Protein AF-A0A317C5D0-F1 (afdb_monomer)

Structure (mmCIF, N/CA/C/O backbone):
data_AF-A0A317C5D0-F1
#
_entry.id   AF-A0A317C5D0-F1
#
loop_
_atom_site.group_PDB
_atom_site.id
_atom_site.type_symbol
_atom_site.label_atom_id
_atom_site.label_alt_id
_atom_site.label_comp_id
_atom_site.label_asym_id
_atom_site.label_entity_id
_atom_site.label_seq_id
_atom_site.pdbx_PDB_ins_code
_atom_site.Cartn_x
_atom_site.Cartn_y
_atom_site.Cartn_z
_atom_site.occupancy
_atom_site.B_iso_or_equiv
_atom_site.auth_seq_id
_atom_site.auth_comp_id
_atom_site.auth_asym_id
_atom_site.auth_atom_id
_atom_site.pdbx_PDB_model_num
ATOM 1 N N . MET A 1 1 ? -15.621 1.203 5.091 1.00 95.88 1 MET A N 1
ATOM 2 C CA . MET A 1 1 ? -14.324 0.951 4.428 1.00 95.88 1 MET A CA 1
ATOM 3 C C . MET A 1 1 ? -13.292 1.905 5.011 1.00 95.88 1 MET A C 1
ATOM 5 O O . MET A 1 1 ? -13.602 3.086 5.133 1.00 95.88 1 MET A O 1
ATOM 9 N N . GLY A 1 2 ? -12.117 1.431 5.425 1.00 98.38 2 GLY A N 1
ATOM 10 C CA . GLY A 1 2 ? -11.012 2.320 5.807 1.00 98.38 2 GLY A CA 1
ATOM 11 C C . GLY A 1 2 ? -10.193 2.719 4.583 1.00 98.38 2 GLY A C 1
ATOM 12 O O . GLY A 1 2 ? -9.833 1.842 3.815 1.00 98.38 2 GLY A O 1
ATOM 13 N N . TYR A 1 3 ? -9.893 3.998 4.389 1.00 98.69 3 TYR A N 1
ATOM 14 C CA . TYR A 1 3 ? -9.038 4.478 3.302 1.00 98.69 3 TYR A CA 1
ATOM 15 C C . TYR A 1 3 ? -7.652 4.855 3.835 1.00 98.69 3 TYR A C 1
ATOM 17 O O . TYR A 1 3 ? -7.562 5.668 4.755 1.00 98.69 3 TYR A O 1
ATOM 25 N N . ILE A 1 4 ? -6.592 4.277 3.263 1.00 98.75 4 ILE A N 1
ATOM 26 C CA . ILE A 1 4 ? -5.193 4.462 3.680 1.00 98.75 4 ILE A CA 1
ATOM 27 C C . ILE A 1 4 ? -4.458 5.327 2.639 1.00 98.75 4 ILE A C 1
ATOM 29 O O . ILE A 1 4 ? -4.114 4.812 1.574 1.00 98.75 4 ILE A O 1
ATOM 33 N N . PRO A 1 5 ? -4.182 6.615 2.923 1.00 98.25 5 PRO A N 1
ATOM 34 C CA . PRO A 1 5 ? -3.570 7.537 1.961 1.00 98.25 5 PRO A CA 1
ATOM 35 C C . PRO A 1 5 ? -2.036 7.583 2.023 1.00 98.25 5 PRO A C 1
ATOM 37 O O . PRO A 1 5 ? -1.412 8.288 1.240 1.00 98.25 5 PRO A O 1
ATOM 40 N N . ASN A 1 6 ? -1.406 6.896 2.980 1.00 98.31 6 ASN A N 1
ATOM 41 C CA . ASN A 1 6 ? -0.017 7.164 3.380 1.00 98.31 6 ASN A CA 1
ATOM 42 C C . ASN A 1 6 ? 1.050 6.881 2.306 1.00 98.31 6 ASN A C 1
ATOM 44 O O . ASN A 1 6 ? 2.205 7.245 2.494 1.00 98.31 6 ASN A O 1
ATOM 48 N N . ALA A 1 7 ? 0.691 6.275 1.173 1.00 97.88 7 ALA A N 1
ATOM 49 C CA . ALA A 1 7 ? 1.586 6.153 0.024 1.00 97.88 7 ALA A CA 1
ATOM 50 C C . ALA A 1 7 ? 1.959 7.519 -0.595 1.00 97.88 7 ALA A C 1
ATOM 52 O O . ALA A 1 7 ? 2.964 7.611 -1.296 1.00 97.88 7 ALA A O 1
ATOM 53 N N . THR A 1 8 ? 1.187 8.580 -0.328 1.00 96.88 8 THR A N 1
ATOM 54 C CA . THR A 1 8 ? 1.422 9.933 -0.863 1.00 96.88 8 THR A CA 1
ATOM 55 C C . THR A 1 8 ? 2.126 10.878 0.119 1.00 96.88 8 THR A C 1
ATOM 57 O O . THR A 1 8 ? 2.163 12.084 -0.113 1.00 96.88 8 THR A O 1
ATOM 60 N N . ASP A 1 9 ? 2.653 10.375 1.237 1.00 96.25 9 ASP A N 1
ATOM 61 C CA . ASP A 1 9 ? 3.316 11.178 2.279 1.00 96.25 9 ASP A CA 1
ATOM 62 C C . ASP A 1 9 ? 4.777 11.548 1.908 1.00 96.25 9 ASP A C 1
ATOM 64 O O . ASP A 1 9 ? 5.645 11.576 2.774 1.00 96.25 9 ASP A O 1
ATOM 68 N N . PHE A 1 10 ? 5.068 11.814 0.627 1.00 95.06 10 PHE A N 1
ATOM 69 C CA . PHE A 1 10 ? 6.412 12.139 0.114 1.00 95.06 10 PHE A CA 1
ATOM 70 C C . PHE A 1 10 ? 7.131 13.213 0.947 1.00 95.06 10 PHE A C 1
ATOM 72 O O . PHE A 1 10 ? 6.505 14.191 1.369 1.00 95.06 10 PHE A O 1
ATOM 79 N N . THR A 1 11 ? 8.460 13.100 1.108 1.00 92.06 11 THR A N 1
ATOM 80 C CA . THR A 1 11 ? 9.266 14.125 1.814 1.00 92.06 11 THR A CA 1
ATOM 81 C C . THR A 1 11 ? 9.089 15.511 1.186 1.00 92.06 11 THR A C 1
ATOM 83 O O . THR A 1 11 ? 9.066 16.524 1.887 1.00 92.06 11 THR A O 1
ATOM 86 N N . VAL A 1 12 ? 8.934 15.557 -0.141 1.00 90.06 12 VAL A N 1
ATOM 87 C CA . VAL A 1 12 ? 8.628 16.774 -0.902 1.00 90.06 12 VAL A CA 1
ATOM 88 C C . VAL A 1 12 ? 7.282 16.603 -1.606 1.00 90.06 12 VAL A C 1
ATOM 90 O O . VAL A 1 12 ? 7.214 16.407 -2.816 1.00 90.06 12 VAL A O 1
ATOM 93 N N . ALA A 1 13 ? 6.201 16.645 -0.828 1.00 84.88 13 ALA A N 1
ATOM 94 C CA . ALA A 1 13 ? 4.837 16.590 -1.343 1.00 84.88 13 ALA A CA 1
ATOM 95 C C . ALA A 1 13 ? 4.250 17.992 -1.582 1.00 84.88 13 ALA A C 1
ATOM 97 O O . ALA A 1 13 ? 4.380 18.887 -0.742 1.00 84.88 13 ALA A O 1
ATOM 98 N N . ASP A 1 14 ? 3.508 18.158 -2.679 1.00 90.56 14 ASP A N 1
ATOM 99 C CA . ASP A 1 14 ? 2.542 19.250 -2.799 1.00 90.56 14 ASP A CA 1
ATOM 100 C C . ASP A 1 14 ? 1.312 18.912 -1.943 1.00 90.56 14 ASP A C 1
ATOM 102 O O . ASP A 1 14 ? 0.537 18.002 -2.246 1.00 90.56 14 ASP A O 1
ATOM 106 N N . LEU A 1 15 ? 1.141 19.642 -0.839 1.00 90.75 15 LEU A N 1
ATOM 107 C CA . LEU A 1 15 ? 0.070 19.388 0.123 1.00 90.75 15 LEU A CA 1
ATOM 108 C C . LEU A 1 15 ? -1.328 19.585 -0.470 1.00 90.75 15 LEU A C 1
ATOM 110 O O . LEU A 1 15 ? -2.260 18.912 -0.032 1.00 90.75 15 LEU A O 1
ATOM 114 N N . GLU A 1 16 ? -1.500 20.489 -1.434 1.00 92.12 16 GLU A N 1
ATOM 115 C CA . GL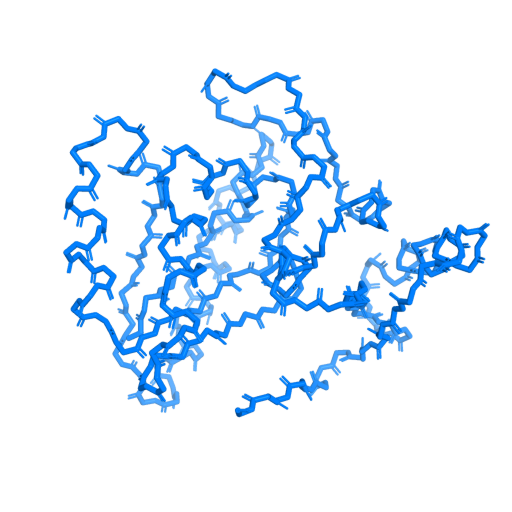U A 1 16 ? -2.798 20.690 -2.080 1.00 92.12 16 GLU A CA 1
ATOM 116 C C . GLU A 1 16 ? -3.092 19.550 -3.052 1.00 92.12 16 GLU A C 1
ATOM 118 O O . GLU A 1 16 ? -4.216 19.046 -3.077 1.00 92.12 16 GLU A O 1
ATOM 123 N N . GLN A 1 17 ? -2.076 19.056 -3.764 1.00 90.25 17 GLN A N 1
ATOM 124 C CA . GLN A 1 17 ? -2.220 17.863 -4.595 1.00 90.25 17 GLN A CA 1
ATOM 125 C C . GLN A 1 17 ? -2.564 16.627 -3.753 1.00 90.25 17 GLN A C 1
ATOM 127 O O . GLN A 1 17 ? -3.504 15.913 -4.090 1.00 90.25 17 GLN A O 1
ATOM 132 N N . VAL A 1 18 ? -1.876 16.403 -2.627 1.00 91.50 18 VAL A N 1
ATOM 133 C CA . VAL A 1 18 ? -2.160 15.277 -1.716 1.00 91.50 18 VAL A CA 1
ATOM 134 C C . VAL A 1 18 ? -3.576 15.356 -1.144 1.00 91.50 18 VAL A C 1
ATOM 136 O O . VAL A 1 18 ? -4.276 14.344 -1.065 1.00 91.50 18 VAL A O 1
ATOM 139 N N . LYS A 1 19 ? -4.030 16.553 -0.751 1.00 92.88 19 LYS A N 1
ATOM 140 C CA . LYS A 1 19 ? -5.412 16.753 -0.291 1.00 92.88 19 LYS A CA 1
ATOM 141 C C . LYS A 1 19 ? -6.415 16.473 -1.403 1.00 92.88 19 LYS A C 1
ATOM 143 O O . LYS A 1 19 ? -7.370 15.746 -1.158 1.00 92.88 19 LYS A O 1
ATOM 148 N N . SER A 1 20 ? -6.196 17.028 -2.594 1.00 93.88 20 SER A N 1
ATOM 149 C CA . SER A 1 20 ? -7.070 16.834 -3.755 1.00 93.88 20 SER A CA 1
ATOM 150 C C . SER A 1 20 ? -7.186 15.354 -4.124 1.00 93.88 20 SER A C 1
ATOM 152 O O . SER A 1 20 ? -8.290 14.835 -4.257 1.00 93.88 20 SER A O 1
ATOM 154 N N . HIS A 1 21 ? -6.051 14.651 -4.173 1.00 93.44 21 HIS A N 1
ATOM 155 C CA . HIS A 1 21 ? -5.969 13.212 -4.422 1.00 93.44 21 HIS A CA 1
ATOM 156 C C . HIS A 1 21 ? -6.790 12.409 -3.409 1.00 93.44 21 HIS A C 1
ATOM 158 O O . HIS A 1 21 ? -7.654 11.619 -3.778 1.00 93.44 21 HIS A O 1
ATOM 164 N N . ARG A 1 22 ? -6.598 12.689 -2.114 1.00 95.19 22 ARG A N 1
ATOM 165 C CA . ARG A 1 22 ? -7.374 12.071 -1.032 1.00 95.19 22 ARG A CA 1
ATOM 166 C C . ARG A 1 22 ? -8.872 12.337 -1.165 1.00 95.19 22 ARG A C 1
ATOM 168 O O . ARG A 1 22 ? -9.658 11.427 -0.924 1.00 95.19 22 ARG A O 1
ATOM 175 N N . VAL A 1 23 ? -9.270 13.574 -1.468 1.00 96.75 23 VAL A N 1
ATOM 176 C CA . VAL A 1 23 ? -10.689 13.916 -1.644 1.00 96.75 23 VAL A CA 1
ATOM 177 C C . VAL A 1 23 ? -11.268 13.132 -2.816 1.00 96.75 23 VAL A C 1
ATOM 179 O O . VAL A 1 23 ? -12.306 12.506 -2.641 1.00 96.75 23 VAL A O 1
ATOM 182 N N . SER A 1 24 ? -10.570 13.087 -3.953 1.00 97.00 24 SER A N 1
ATOM 183 C CA . SER A 1 24 ? -11.010 12.338 -5.134 1.00 97.00 24 SER A CA 1
ATOM 184 C C . SER A 1 24 ? -11.227 10.853 -4.830 1.00 97.00 24 SER A C 1
ATOM 186 O O . SER A 1 24 ? -12.300 10.327 -5.113 1.00 97.00 24 SER A O 1
ATOM 188 N N . ASP A 1 25 ? -10.255 10.191 -4.193 1.00 96.81 25 ASP A N 1
ATOM 189 C CA . ASP A 1 25 ? -10.356 8.769 -3.834 1.00 96.81 25 ASP A CA 1
ATOM 190 C C . ASP A 1 25 ? -11.540 8.491 -2.897 1.00 96.81 25 ASP A C 1
ATOM 192 O O . ASP A 1 25 ? -12.265 7.507 -3.061 1.00 96.81 25 ASP A O 1
ATOM 196 N N . VAL A 1 26 ? -11.747 9.355 -1.898 1.00 97.88 26 VAL A N 1
ATOM 197 C CA . VAL A 1 26 ? -12.871 9.225 -0.962 1.00 97.88 26 VAL A CA 1
ATOM 198 C C . VAL A 1 26 ? -14.198 9.427 -1.688 1.00 97.88 26 VAL A C 1
ATOM 200 O O . VAL A 1 26 ? -15.093 8.599 -1.533 1.00 97.88 26 VAL A O 1
ATOM 203 N N . GLU A 1 27 ? -14.320 10.473 -2.506 1.00 98.06 27 GLU A N 1
ATOM 204 C CA . GLU A 1 27 ? -15.535 10.755 -3.273 1.00 98.06 27 GLU A CA 1
ATOM 205 C C . GLU A 1 27 ? -15.889 9.607 -4.224 1.00 98.06 27 GLU A C 1
ATOM 207 O O . GLU A 1 27 ? -17.063 9.267 -4.367 1.00 98.06 27 GLU A O 1
ATOM 212 N N . ASP A 1 28 ? -14.903 8.983 -4.867 1.00 96.75 28 ASP A N 1
ATOM 213 C CA . ASP A 1 28 ? -15.144 7.863 -5.775 1.00 96.75 28 ASP A CA 1
ATOM 214 C C . ASP A 1 28 ? -15.637 6.615 -5.036 1.00 96.75 28 ASP A C 1
ATOM 216 O O . ASP A 1 28 ? -16.586 5.966 -5.482 1.00 96.75 28 ASP A O 1
ATOM 220 N N . LEU A 1 29 ? -15.087 6.320 -3.857 1.00 96.81 29 LEU A N 1
ATOM 221 C CA . LEU A 1 29 ? -15.592 5.249 -2.995 1.00 96.81 29 LEU A CA 1
ATOM 222 C C . LEU A 1 29 ? -17.006 5.553 -2.463 1.00 96.81 29 LEU A C 1
ATOM 224 O O . LEU A 1 29 ? -17.857 4.662 -2.414 1.00 96.81 29 LEU A O 1
ATOM 228 N N . GLU A 1 30 ? -17.289 6.802 -2.094 1.00 97.62 30 GLU A N 1
ATOM 229 C CA . GLU A 1 30 ? -18.613 7.226 -1.627 1.00 97.62 30 GLU A CA 1
ATOM 230 C C . GLU A 1 30 ? -19.669 7.168 -2.741 1.00 97.62 30 GLU A C 1
ATOM 232 O O . GLU A 1 30 ? -20.800 6.742 -2.489 1.00 97.62 30 GLU A O 1
ATOM 237 N N . LYS A 1 31 ? -19.309 7.491 -3.993 1.00 97.81 31 LYS A N 1
ATOM 238 C CA . LYS A 1 31 ? -20.182 7.313 -5.174 1.00 97.81 31 LYS A CA 1
ATOM 239 C C . LYS A 1 31 ? -20.582 5.851 -5.394 1.00 97.81 31 LYS A C 1
ATOM 241 O O . LYS A 1 31 ? -21.655 5.595 -5.937 1.00 97.81 31 LYS A O 1
ATOM 246 N N . LEU A 1 32 ? -19.763 4.897 -4.945 1.00 96.00 32 LEU A N 1
ATOM 247 C CA . LEU A 1 32 ? -20.082 3.463 -4.949 1.00 96.00 32 LEU A CA 1
ATOM 248 C C . LEU A 1 32 ? -20.980 3.038 -3.770 1.00 96.00 32 LEU A C 1
ATOM 250 O O . LEU A 1 32 ? -21.311 1.860 -3.639 1.00 96.00 32 LEU A O 1
ATOM 254 N N . GLY A 1 33 ? -21.389 3.975 -2.911 1.00 97.19 33 GLY A N 1
ATOM 255 C CA . GLY A 1 33 ? -22.239 3.722 -1.748 1.00 97.19 33 GLY A CA 1
ATOM 256 C C . GLY A 1 33 ? -21.480 3.238 -0.511 1.00 97.19 33 GLY A C 1
ATOM 257 O O . GLY A 1 33 ? -22.101 2.738 0.429 1.00 97.19 33 GLY A O 1
ATOM 258 N N . LEU A 1 34 ? -20.149 3.362 -0.488 1.00 96.44 34 LEU A N 1
ATOM 259 C CA . LEU A 1 34 ? -19.340 2.977 0.665 1.00 96.44 34 LEU A CA 1
ATOM 260 C C . LEU A 1 34 ? -19.278 4.117 1.685 1.00 96.44 34 LEU A C 1
ATOM 262 O O . LEU A 1 34 ? -18.960 5.250 1.349 1.00 96.44 34 LEU A O 1
ATOM 266 N N . ALA A 1 35 ? -19.488 3.799 2.963 1.00 96.81 35 ALA A N 1
ATOM 267 C CA . ALA A 1 35 ? -19.100 4.696 4.047 1.00 96.81 35 ALA A CA 1
ATOM 268 C C . ALA A 1 35 ? -17.576 4.625 4.236 1.00 96.81 35 ALA A C 1
ATOM 270 O O . ALA A 1 35 ? -17.038 3.569 4.610 1.00 96.81 35 ALA A O 1
ATOM 271 N N . VAL A 1 36 ? -16.882 5.732 3.968 1.00 97.94 36 VAL A N 1
ATOM 272 C CA . VAL A 1 36 ? -15.417 5.801 3.988 1.00 97.94 36 VAL A CA 1
ATOM 273 C C . VAL A 1 36 ? -14.929 6.479 5.261 1.00 97.94 36 VAL A C 1
ATOM 275 O O . VAL A 1 36 ? -15.401 7.541 5.656 1.00 97.94 36 VAL A O 1
ATOM 278 N N . LYS A 1 37 ? -13.943 5.863 5.911 1.00 98.19 37 LYS A N 1
ATOM 279 C CA . LYS A 1 37 ? -13.188 6.474 7.003 1.00 98.19 37 LYS A CA 1
ATOM 280 C C . LYS A 1 37 ? -11.741 6.612 6.571 1.00 98.19 37 LYS A C 1
ATOM 282 O O . LYS A 1 37 ? -11.087 5.602 6.340 1.00 98.19 37 LYS A O 1
ATOM 287 N N . VAL A 1 38 ? -11.229 7.837 6.496 1.00 98.25 38 VAL A N 1
ATOM 288 C CA . VAL A 1 38 ? -9.793 8.057 6.286 1.00 98.25 38 VAL A CA 1
ATOM 289 C C . VAL A 1 38 ? -9.043 7.572 7.524 1.00 98.25 38 VAL A C 1
ATOM 291 O O . VAL A 1 38 ? -9.355 7.975 8.645 1.00 98.25 38 VAL A O 1
ATOM 294 N N . VAL A 1 39 ? -8.068 6.698 7.314 1.00 98.44 39 VAL A N 1
ATOM 295 C CA . VAL A 1 39 ? -7.212 6.121 8.346 1.00 98.44 39 VAL A CA 1
ATOM 296 C C . VAL A 1 39 ? -5.787 6.564 8.042 1.00 98.44 39 VAL A C 1
ATOM 298 O O . VAL A 1 39 ? -5.087 5.963 7.235 1.00 98.44 39 VAL A O 1
ATOM 301 N N . ASP A 1 40 ? -5.381 7.676 8.651 1.00 98.06 40 ASP A N 1
ATOM 302 C CA . ASP A 1 40 ? -4.010 8.165 8.543 1.00 98.06 40 ASP A CA 1
ATOM 303 C C . ASP A 1 40 ? -3.117 7.396 9.522 1.00 98.06 40 ASP A C 1
ATOM 305 O O . ASP A 1 40 ? -3.217 7.576 10.738 1.00 98.06 40 ASP A O 1
ATOM 309 N N . LEU A 1 41 ? -2.240 6.541 8.989 1.00 98.62 41 LEU A N 1
ATOM 310 C CA . LEU A 1 41 ? -1.398 5.653 9.791 1.00 98.62 41 LEU A CA 1
ATOM 311 C C . LEU A 1 41 ? -0.431 6.385 10.717 1.00 98.62 41 LEU A C 1
ATOM 313 O O . LEU A 1 41 ? -0.064 5.829 11.750 1.00 98.62 41 LEU A O 1
ATOM 317 N N . LYS A 1 42 ? -0.098 7.646 10.419 1.00 97.81 42 LYS A N 1
ATOM 318 C CA . LYS A 1 42 ? 0.745 8.485 11.283 1.00 97.81 42 LYS A CA 1
ATOM 319 C C . LYS A 1 42 ? 0.165 8.660 12.686 1.00 97.81 42 LYS A C 1
ATOM 321 O O . LYS A 1 42 ? 0.917 8.869 13.629 1.00 97.81 42 LYS A O 1
ATOM 326 N N . GLN A 1 43 ? -1.157 8.552 12.840 1.00 98.06 43 GLN A N 1
ATOM 327 C CA . GLN A 1 43 ? -1.821 8.645 14.146 1.00 98.06 43 GLN A CA 1
ATOM 328 C C . GLN A 1 43 ? -1.524 7.443 15.057 1.00 98.06 43 GLN A C 1
ATOM 330 O O . GLN A 1 43 ? -1.802 7.517 16.249 1.00 98.06 43 GLN A O 1
ATOM 335 N N . TYR A 1 44 ? -0.951 6.367 14.508 1.00 98.19 44 TYR A N 1
ATOM 336 C CA . TYR A 1 44 ? -0.752 5.090 15.193 1.00 98.19 44 TYR A CA 1
ATOM 337 C C . TYR A 1 44 ? 0.719 4.688 15.347 1.00 98.19 44 TYR A C 1
ATOM 339 O O . TYR A 1 44 ? 0.997 3.585 15.800 1.00 98.19 44 TYR A O 1
ATOM 347 N N . PHE A 1 45 ? 1.674 5.544 14.965 1.00 97.50 45 PHE A N 1
ATOM 348 C CA . PHE A 1 45 ? 3.104 5.195 15.022 1.00 97.50 45 PHE A CA 1
ATOM 349 C C . PHE A 1 45 ? 3.622 4.993 16.452 1.00 97.50 45 PHE A C 1
ATOM 351 O O . PHE A 1 45 ? 4.487 4.156 16.676 1.00 97.50 45 PHE A O 1
ATOM 358 N N . ASP A 1 46 ? 3.061 5.728 17.414 1.00 94.81 46 ASP A N 1
ATOM 359 C CA . ASP A 1 46 ? 3.442 5.676 18.832 1.00 94.81 46 ASP A CA 1
ATOM 360 C C . ASP A 1 46 ? 2.222 5.447 19.754 1.00 94.81 46 ASP A C 1
ATOM 362 O O . ASP A 1 46 ? 2.274 5.734 20.953 1.00 94.81 46 ASP A O 1
ATOM 366 N N . SER A 1 47 ? 1.094 4.979 19.202 1.00 95.12 47 SER A N 1
ATOM 367 C CA . SER A 1 47 ? -0.132 4.700 19.966 1.00 95.12 47 SER A CA 1
ATOM 368 C C . SER A 1 47 ? -0.111 3.298 20.587 1.00 95.12 47 SER A C 1
ATOM 370 O O . SER A 1 47 ? 0.732 2.464 20.253 1.00 95.12 47 SER A O 1
ATOM 372 N N . ASP A 1 48 ? -1.086 2.985 21.451 1.00 97.00 48 ASP A N 1
ATOM 373 C CA . ASP A 1 48 ? -1.339 1.584 21.817 1.00 97.00 48 ASP A CA 1
ATOM 374 C C . ASP A 1 48 ? -1.745 0.810 20.540 1.00 97.00 48 ASP A C 1
ATOM 376 O O . ASP A 1 48 ? -2.681 1.237 19.853 1.00 97.00 48 ASP A O 1
ATOM 380 N N . PRO A 1 49 ? -1.084 -0.315 20.190 1.00 95.69 49 PRO A N 1
ATOM 381 C CA . PRO A 1 49 ? -1.439 -1.123 19.019 1.00 95.69 49 PRO A CA 1
ATOM 382 C C . PRO A 1 49 ? -2.916 -1.541 18.969 1.00 95.69 49 PRO A C 1
ATOM 384 O O . PRO A 1 49 ? -3.487 -1.705 17.887 1.00 95.69 49 PRO A O 1
ATOM 387 N N . LYS A 1 50 ? -3.568 -1.654 20.134 1.00 97.38 50 LYS A N 1
ATOM 388 C CA . LYS A 1 50 ? -4.995 -1.984 20.235 1.00 97.38 50 LYS A CA 1
ATOM 389 C C . LYS A 1 50 ? -5.908 -0.925 19.628 1.00 97.38 50 LYS A C 1
ATOM 391 O O . LYS A 1 50 ? -7.046 -1.239 19.281 1.00 97.38 50 LYS A O 1
ATOM 396 N N . GLU A 1 51 ? -5.453 0.320 19.506 1.00 98.31 51 GLU A N 1
ATOM 397 C CA . GLU A 1 51 ? -6.249 1.388 18.901 1.00 98.31 51 GLU A CA 1
ATOM 398 C C . GLU A 1 51 ? -6.455 1.142 17.406 1.00 98.31 51 GLU A C 1
ATOM 400 O O . GLU A 1 51 ? -7.594 1.166 16.925 1.00 98.31 51 GLU A O 1
ATOM 405 N N . LEU A 1 52 ? -5.374 0.843 16.676 1.00 98.50 52 LEU A N 1
ATOM 406 C CA . LEU A 1 52 ? -5.469 0.508 15.258 1.00 98.50 52 LEU A CA 1
ATOM 407 C C . LEU A 1 52 ? -6.174 -0.835 15.058 1.00 98.50 52 LEU A C 1
ATOM 409 O O . LEU A 1 52 ? -7.043 -0.936 14.196 1.00 98.50 52 LEU A O 1
ATOM 413 N N . GLU A 1 53 ? -5.862 -1.843 15.876 1.00 98.19 53 GLU A N 1
ATOM 414 C CA . GLU A 1 53 ? -6.523 -3.154 15.827 1.00 98.19 53 GLU A CA 1
ATOM 415 C C . GLU A 1 53 ? -8.044 -3.033 16.016 1.00 98.19 53 GLU A C 1
ATOM 417 O O . GLU A 1 53 ? -8.825 -3.597 15.241 1.00 98.19 53 GLU A O 1
ATOM 422 N N . GLY A 1 54 ? -8.473 -2.267 17.024 1.00 97.94 54 GLY A N 1
ATOM 423 C CA . GLY A 1 54 ? -9.880 -2.011 17.313 1.00 97.94 54 GLY A CA 1
ATOM 424 C C . GLY A 1 54 ? -10.571 -1.265 16.176 1.00 97.94 54 GLY A C 1
ATOM 425 O O . GLY A 1 54 ? -11.679 -1.633 15.779 1.00 97.94 54 GLY A O 1
ATOM 426 N N . LEU A 1 55 ? -9.898 -0.266 15.592 1.00 98.25 55 LEU A N 1
ATOM 427 C CA . LEU A 1 55 ? -10.405 0.427 14.413 1.00 98.25 55 LEU A CA 1
ATOM 428 C C . LEU A 1 55 ? -10.551 -0.531 13.227 1.00 98.25 55 LEU A C 1
ATOM 430 O O . LEU A 1 55 ? -11.647 -0.637 12.683 1.00 98.25 55 LEU A O 1
ATOM 434 N N . VAL A 1 56 ? -9.489 -1.240 12.841 1.00 98.06 56 VAL A N 1
ATOM 435 C CA . VAL A 1 56 ? -9.490 -2.168 11.699 1.00 98.06 56 VAL A CA 1
ATOM 436 C C . VAL A 1 56 ? -10.551 -3.252 11.879 1.00 98.06 56 VAL A C 1
ATOM 438 O O . VAL A 1 56 ? -11.266 -3.566 10.933 1.00 98.06 56 VAL A O 1
ATOM 441 N N . SER A 1 57 ? -10.734 -3.767 13.095 1.00 96.06 57 SER A N 1
ATOM 442 C CA . SER A 1 57 ? -11.760 -4.772 13.392 1.00 96.06 57 SER A CA 1
ATOM 443 C C . SER A 1 57 ? -13.194 -4.244 13.336 1.00 96.06 57 SER A C 1
ATOM 445 O O . SER A 1 57 ? -14.118 -5.033 13.168 1.00 96.06 57 SER A O 1
ATOM 447 N N . SER A 1 58 ? -13.398 -2.929 13.446 1.00 96.31 58 SER A N 1
ATOM 448 C CA . SER A 1 58 ? -14.713 -2.301 13.249 1.00 96.31 58 SER A CA 1
ATOM 449 C C . SER A 1 58 ? -15.056 -2.040 11.775 1.00 96.31 58 SER A C 1
ATOM 451 O O . SER A 1 58 ? -16.185 -1.662 11.461 1.00 96.31 58 SER A O 1
ATOM 453 N N . LEU A 1 59 ? -14.090 -2.209 10.866 1.00 97.00 59 LEU A N 1
ATOM 454 C CA . LEU A 1 59 ? -14.243 -1.945 9.439 1.00 97.00 59 LEU A CA 1
ATOM 455 C C . LEU A 1 59 ? -14.525 -3.237 8.667 1.00 97.00 59 LEU A C 1
ATOM 457 O O . LEU A 1 59 ? -14.000 -4.298 8.981 1.00 97.00 59 LEU A O 1
ATOM 461 N N . SER A 1 60 ? -15.287 -3.123 7.579 1.00 95.19 60 SER A N 1
ATOM 462 C CA . SER A 1 60 ? -15.512 -4.227 6.629 1.00 95.19 60 SER A CA 1
ATOM 463 C C . SER A 1 60 ? -14.310 -4.513 5.716 1.00 95.19 60 SER A C 1
ATOM 465 O O . SER A 1 60 ? -14.337 -5.455 4.932 1.00 95.19 60 SER A O 1
ATOM 467 N N . GLY A 1 61 ? -13.285 -3.662 5.747 1.00 97.50 61 GLY A N 1
ATOM 468 C CA . GLY A 1 61 ? -12.151 -3.751 4.839 1.00 97.50 61 GLY A CA 1
ATOM 469 C C . GLY A 1 61 ? -11.334 -2.467 4.759 1.00 97.50 61 GLY A C 1
ATOM 470 O O . GLY A 1 61 ? -11.675 -1.452 5.387 1.00 97.50 61 GLY A O 1
ATOM 471 N N . LEU A 1 62 ? -10.285 -2.519 3.940 1.00 98.56 62 LEU A N 1
ATOM 472 C CA . LEU A 1 62 ? -9.382 -1.412 3.632 1.00 98.56 62 LEU A CA 1
ATOM 473 C C . LEU A 1 62 ? -9.325 -1.140 2.126 1.00 98.56 62 LEU A C 1
ATOM 475 O O . LEU A 1 62 ? -9.351 -2.066 1.322 1.00 98.56 62 LEU A O 1
ATOM 479 N N . TRP A 1 63 ? -9.183 0.134 1.771 1.00 98.62 63 TRP A N 1
ATOM 480 C CA . TRP A 1 63 ? -8.804 0.616 0.450 1.00 98.62 63 TRP A CA 1
ATOM 481 C C . TRP A 1 63 ? -7.479 1.368 0.563 1.00 98.62 63 TRP A C 1
ATOM 483 O O . TRP A 1 63 ? -7.397 2.376 1.268 1.00 98.62 63 TRP A O 1
ATOM 493 N N . VAL A 1 64 ? -6.431 0.867 -0.084 1.00 98.75 64 VAL A N 1
ATOM 494 C CA . VAL A 1 64 ? -5.069 1.395 0.050 1.00 98.75 64 VAL A CA 1
ATOM 495 C C . VAL A 1 64 ? -4.659 2.160 -1.203 1.00 98.75 64 VAL A C 1
ATOM 497 O O . VAL A 1 64 ? -4.659 1.611 -2.305 1.00 98.75 64 VAL A O 1
ATOM 500 N N . SER A 1 65 ? -4.317 3.434 -1.010 1.00 98.25 65 SER A N 1
ATOM 501 C CA . SER A 1 65 ? -3.949 4.365 -2.077 1.00 98.25 65 SER A CA 1
ATOM 502 C C . SER A 1 65 ? -2.665 3.962 -2.804 1.00 98.25 65 SER A C 1
ATOM 504 O O . SER A 1 65 ? -1.751 3.373 -2.220 1.00 98.25 65 SER A O 1
ATOM 506 N N . GLY A 1 66 ? -2.577 4.377 -4.066 1.00 97.56 66 GLY A N 1
ATOM 507 C CA . GLY A 1 66 ? -1.338 4.458 -4.832 1.00 97.56 66 GLY A CA 1
ATOM 508 C C . GLY A 1 66 ? -0.438 5.605 -4.362 1.00 97.56 66 GLY A C 1
ATOM 509 O O . GLY A 1 66 ? -0.842 6.433 -3.541 1.00 97.56 66 GLY A O 1
ATOM 510 N N . GLY A 1 67 ? 0.791 5.630 -4.877 1.00 96.94 67 GLY A N 1
ATOM 511 C CA . GLY A 1 67 ? 1.865 6.536 -4.469 1.00 96.94 67 GLY A CA 1
ATOM 512 C C . GLY A 1 67 ? 3.200 5.793 -4.427 1.00 96.94 67 GLY A C 1
ATOM 513 O O . GLY A 1 67 ? 3.434 4.894 -5.228 1.00 96.94 67 GLY A O 1
ATOM 514 N N . ASN A 1 68 ? 4.063 6.112 -3.465 1.00 98.06 68 ASN A N 1
ATOM 515 C CA . ASN A 1 68 ? 5.332 5.410 -3.278 1.00 98.06 68 ASN A CA 1
ATOM 516 C C . ASN A 1 68 ? 5.155 4.173 -2.378 1.00 98.06 68 ASN A C 1
ATOM 518 O O . ASN A 1 68 ? 4.789 4.280 -1.201 1.00 98.06 68 ASN A O 1
ATOM 522 N N . VAL A 1 69 ? 5.465 2.986 -2.912 1.00 98.62 69 VAL A N 1
ATOM 523 C CA . VAL A 1 69 ? 5.322 1.715 -2.177 1.00 98.62 69 VAL A CA 1
ATOM 524 C C . VAL A 1 69 ? 6.258 1.611 -0.969 1.00 98.62 69 VAL A C 1
ATOM 526 O O . VAL A 1 69 ? 5.890 1.003 0.038 1.00 98.62 69 VAL A O 1
ATOM 529 N N . PHE A 1 70 ? 7.441 2.230 -1.015 1.00 98.56 70 PHE A N 1
ATOM 530 C CA . PHE A 1 70 ? 8.379 2.227 0.106 1.00 98.56 70 PHE A CA 1
ATOM 531 C C . PHE A 1 70 ? 7.879 3.110 1.244 1.00 98.56 70 PHE A C 1
ATOM 533 O O . PHE A 1 70 ? 7.955 2.692 2.396 1.00 98.56 70 PHE A O 1
ATOM 540 N N . ILE A 1 71 ? 7.297 4.275 0.949 1.00 98.50 71 ILE A N 1
ATOM 541 C CA . ILE A 1 71 ? 6.664 5.126 1.970 1.00 98.50 71 ILE A CA 1
ATOM 542 C C . ILE A 1 71 ? 5.473 4.400 2.600 1.00 98.50 71 ILE A C 1
ATOM 544 O O . ILE A 1 71 ? 5.356 4.338 3.825 1.00 98.50 71 ILE A O 1
ATOM 548 N N . LEU A 1 72 ? 4.620 3.778 1.781 1.00 98.75 72 LEU A N 1
ATOM 549 C CA . LEU A 1 72 ? 3.503 2.978 2.279 1.00 98.75 72 LEU A CA 1
ATOM 550 C C . LEU A 1 72 ? 3.987 1.861 3.212 1.00 98.75 72 LEU A C 1
ATOM 552 O O . LEU A 1 72 ? 3.453 1.688 4.309 1.00 98.75 72 LEU A O 1
ATOM 556 N N . ARG A 1 73 ? 5.034 1.131 2.807 1.00 98.56 73 ARG A N 1
ATOM 557 C CA . ARG A 1 73 ? 5.616 0.051 3.608 1.00 98.56 73 ARG A CA 1
ATOM 558 C C . ARG A 1 73 ? 6.150 0.554 4.949 1.00 98.56 73 ARG A C 1
ATOM 560 O O . ARG A 1 73 ? 5.964 -0.144 5.949 1.00 98.56 73 ARG A O 1
ATOM 567 N N . GLN A 1 74 ? 6.769 1.737 4.983 1.00 98.50 74 GLN A N 1
ATOM 568 C CA . GLN A 1 74 ? 7.226 2.377 6.221 1.00 98.50 74 GLN A CA 1
ATOM 569 C C . GLN A 1 74 ? 6.050 2.697 7.148 1.00 98.50 74 GLN A C 1
ATOM 571 O O . GLN A 1 74 ? 6.078 2.314 8.314 1.00 98.50 74 GLN A O 1
ATOM 576 N N . ALA A 1 75 ? 4.992 3.324 6.625 1.00 98.44 75 ALA A N 1
ATOM 577 C CA . ALA A 1 75 ? 3.808 3.661 7.413 1.00 98.44 75 ALA A CA 1
ATOM 578 C C . ALA A 1 75 ? 3.122 2.411 7.986 1.00 98.44 75 ALA A C 1
ATOM 580 O O . ALA A 1 75 ? 2.735 2.392 9.155 1.00 98.44 75 ALA A O 1
ATOM 581 N N . MET A 1 76 ? 3.011 1.341 7.192 1.00 98.56 76 MET A N 1
ATOM 582 C CA . MET A 1 76 ? 2.458 0.064 7.653 1.00 98.56 76 MET A CA 1
ATOM 583 C C . MET A 1 76 ? 3.299 -0.575 8.760 1.00 98.56 76 MET A C 1
ATOM 585 O O . MET A 1 76 ? 2.733 -1.138 9.690 1.00 98.56 76 MET A O 1
ATOM 589 N N . MET A 1 77 ? 4.629 -0.476 8.671 1.00 97.69 77 MET A N 1
ATOM 590 C CA . MET A 1 77 ? 5.545 -1.006 9.685 1.00 97.69 77 MET A CA 1
ATOM 591 C C . MET A 1 77 ? 5.444 -0.232 10.999 1.00 97.69 77 MET A C 1
ATOM 593 O O . MET A 1 77 ? 5.332 -0.836 12.058 1.00 97.69 77 MET A O 1
ATOM 597 N N . LEU A 1 78 ? 5.481 1.101 10.924 1.00 97.81 78 LEU A N 1
ATOM 598 C CA . LEU A 1 78 ? 5.446 1.969 12.100 1.00 97.81 78 LEU A CA 1
ATOM 599 C C . LEU A 1 78 ? 4.104 1.886 12.832 1.00 97.81 78 LEU A C 1
ATOM 601 O O . LEU A 1 78 ? 4.074 1.918 14.052 1.00 97.81 78 LEU A O 1
ATOM 605 N N . SER A 1 79 ? 3.000 1.747 12.096 1.00 98.31 79 SER A N 1
ATOM 606 C CA . SER A 1 79 ? 1.655 1.630 12.680 1.00 98.31 79 SER A CA 1
ATOM 607 C C . SER A 1 79 ? 1.267 0.211 13.108 1.00 98.31 79 SER A C 1
ATOM 609 O O . SER A 1 79 ? 0.264 0.036 13.793 1.00 98.31 79 SER A O 1
ATOM 611 N N . GLY A 1 80 ? 1.997 -0.817 12.662 1.00 98.19 80 GLY A N 1
ATOM 612 C CA . GLY A 1 80 ? 1.613 -2.223 12.832 1.00 98.19 80 GLY A CA 1
ATOM 613 C C . GLY A 1 80 ? 0.482 -2.698 11.908 1.00 98.19 80 GLY A C 1
ATOM 614 O O . GLY A 1 80 ? -0.006 -3.820 12.064 1.00 98.19 80 GLY A O 1
ATOM 615 N N . LEU A 1 81 ? 0.058 -1.890 10.923 1.00 98.62 81 LEU A N 1
ATOM 616 C CA . LEU A 1 81 ? -0.957 -2.304 9.945 1.00 98.62 81 LEU A CA 1
ATOM 617 C C . LEU A 1 81 ? -0.506 -3.523 9.123 1.00 98.62 81 LEU A C 1
ATOM 619 O O . LEU A 1 81 ? -1.346 -4.315 8.699 1.00 98.62 81 LEU A O 1
ATOM 623 N N . ASP A 1 82 ? 0.800 -3.686 8.890 1.00 98.31 82 ASP A N 1
ATOM 624 C CA . ASP A 1 82 ? 1.329 -4.815 8.117 1.00 98.31 82 ASP A CA 1
ATOM 625 C C . ASP A 1 82 ? 0.931 -6.177 8.710 1.00 98.31 82 ASP A C 1
ATOM 627 O O . ASP A 1 82 ? 0.432 -7.038 7.981 1.00 98.31 82 ASP A O 1
ATOM 631 N N . GLN A 1 83 ? 1.065 -6.354 10.025 1.00 97.75 83 GLN A N 1
ATOM 632 C CA . GLN A 1 83 ? 0.635 -7.573 10.715 1.00 97.75 83 GLN A CA 1
ATOM 633 C C . GLN A 1 83 ? -0.886 -7.732 10.689 1.00 97.75 83 GLN A C 1
ATOM 635 O O . GLN A 1 83 ? -1.382 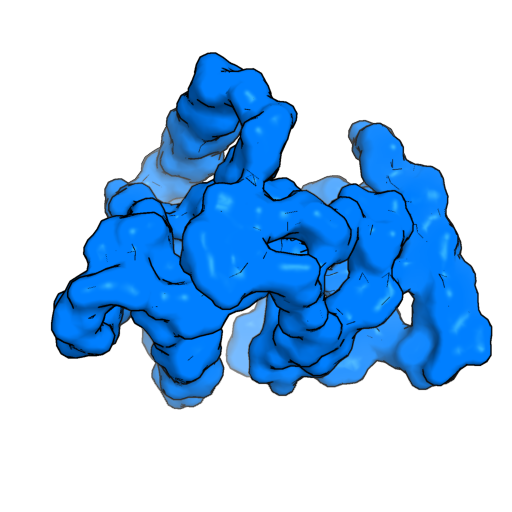-8.816 10.380 1.00 97.75 83 GLN A O 1
ATOM 640 N N . LEU A 1 84 ? -1.633 -6.648 10.923 1.00 98.25 84 LEU A N 1
ATOM 641 C CA . LEU A 1 84 ? -3.098 -6.682 10.915 1.00 98.25 84 LEU A CA 1
ATOM 642 C C . LEU A 1 84 ? -3.657 -7.104 9.552 1.00 98.25 84 LEU A C 1
ATOM 644 O O . LEU A 1 84 ? -4.608 -7.878 9.498 1.00 98.25 84 LEU A O 1
ATOM 648 N N . ILE A 1 85 ? -3.066 -6.648 8.444 1.00 98.06 85 ILE A N 1
ATOM 649 C CA . ILE A 1 85 ? -3.474 -7.072 7.096 1.00 98.06 85 ILE A CA 1
ATOM 650 C C . ILE A 1 85 ? -3.229 -8.575 6.903 1.00 98.06 85 ILE A C 1
ATOM 652 O O . ILE A 1 85 ? -4.099 -9.276 6.387 1.00 98.06 85 ILE A O 1
ATOM 656 N N . ILE A 1 86 ? -2.078 -9.094 7.342 1.00 96.75 86 ILE A N 1
ATOM 657 C CA . ILE A 1 86 ? -1.766 -10.529 7.248 1.00 96.75 86 ILE A CA 1
ATOM 658 C C . ILE A 1 86 ? -2.755 -11.352 8.082 1.00 96.75 86 ILE A C 1
ATOM 660 O O . ILE A 1 86 ? -3.224 -12.400 7.638 1.00 96.75 86 ILE A O 1
ATOM 664 N N . GLU A 1 87 ? -3.111 -10.891 9.276 1.00 96.38 87 GLU A N 1
ATOM 665 C CA . GLU A 1 87 ? -4.106 -11.550 10.119 1.00 96.38 87 GLU A CA 1
ATOM 666 C C . GLU A 1 87 ? -5.501 -11.518 9.489 1.00 96.38 87 GLU A C 1
ATOM 668 O O . GLU A 1 87 ? -6.142 -12.564 9.368 1.00 96.38 87 GLU A O 1
ATOM 673 N N . LYS A 1 88 ? -5.938 -10.344 9.020 1.00 96.12 88 LYS A N 1
ATOM 674 C CA . LYS A 1 88 ? -7.246 -10.142 8.385 1.00 96.12 88 LYS A CA 1
ATOM 675 C C . LYS A 1 88 ? -7.377 -10.824 7.029 1.00 96.12 88 LYS A C 1
ATOM 677 O O . LYS A 1 88 ? -8.491 -11.143 6.646 1.00 96.12 88 LYS A O 1
ATOM 682 N N . SER A 1 89 ? -6.280 -11.151 6.344 1.00 94.31 89 SER A N 1
ATOM 683 C CA . SER A 1 89 ? -6.327 -11.947 5.105 1.00 94.31 89 SER A CA 1
ATOM 684 C C . SER A 1 89 ? -6.935 -13.347 5.290 1.00 94.31 89 SER A C 1
ATOM 686 O O . SER A 1 89 ? -7.310 -13.995 4.320 1.00 94.31 89 SER A O 1
ATOM 688 N N . LYS A 1 90 ? -7.037 -13.823 6.538 1.00 93.69 90 LYS A N 1
ATOM 689 C CA . LYS A 1 90 ? -7.665 -15.103 6.899 1.00 93.69 90 LYS A CA 1
ATOM 690 C C . LYS A 1 90 ? -9.155 -14.959 7.222 1.00 93.69 90 LYS A C 1
ATOM 692 O O . LYS A 1 90 ? -9.814 -15.967 7.473 1.00 93.69 90 LYS A O 1
ATOM 697 N N . ASP A 1 91 ? -9.662 -13.730 7.284 1.00 94.56 91 ASP A N 1
ATOM 698 C CA . ASP A 1 91 ? -11.054 -13.418 7.576 1.00 94.56 91 ASP A CA 1
ATOM 699 C C . ASP A 1 91 ? -11.842 -13.297 6.257 1.00 94.56 91 ASP A C 1
ATOM 701 O O . ASP A 1 91 ? -11.642 -12.331 5.520 1.00 94.56 91 ASP A O 1
ATOM 705 N N . PRO A 1 92 ? -12.753 -14.239 5.943 1.00 91.69 92 PRO A N 1
ATOM 706 C CA . PRO A 1 92 ? -13.454 -14.261 4.659 1.00 91.69 92 PRO A CA 1
ATOM 707 C C . PRO A 1 92 ? -14.440 -13.100 4.474 1.00 91.69 92 PRO A C 1
ATOM 709 O O . PRO A 1 92 ? -14.966 -12.927 3.378 1.00 91.69 92 PRO A O 1
ATOM 712 N N . VAL A 1 93 ? -14.739 -12.326 5.525 1.00 93.50 93 VAL A N 1
ATOM 713 C CA . VAL A 1 93 ? -15.621 -11.152 5.420 1.00 93.50 93 VAL A CA 1
ATOM 714 C C . VAL A 1 93 ? -14.859 -9.829 5.358 1.00 93.50 93 VAL A C 1
ATOM 716 O O . VAL A 1 93 ? -15.488 -8.778 5.225 1.00 93.50 93 VAL A O 1
ATOM 719 N N . PHE A 1 94 ? -13.527 -9.859 5.448 1.00 96.38 94 PHE A N 1
ATOM 720 C CA . PHE A 1 94 ? -12.695 -8.665 5.386 1.00 96.38 94 PHE A CA 1
ATOM 721 C C . PHE A 1 94 ? -12.108 -8.473 3.988 1.00 96.38 94 PHE A C 1
ATOM 723 O O . PHE A 1 94 ? -11.399 -9.330 3.469 1.00 96.38 94 PHE A O 1
ATOM 730 N N . VAL A 1 95 ? -12.351 -7.306 3.392 1.00 96.50 95 VAL A N 1
ATOM 731 C CA . VAL A 1 95 ? -11.862 -6.995 2.043 1.00 96.50 95 VAL A CA 1
ATOM 732 C C . VAL A 1 95 ? -10.601 -6.137 2.106 1.00 96.50 95 VAL A C 1
ATOM 734 O O . VAL A 1 95 ? -10.605 -5.060 2.700 1.00 96.50 95 VAL A O 1
ATOM 737 N N . TYR A 1 96 ? -9.536 -6.574 1.435 1.00 98.12 96 TYR A N 1
ATOM 738 C CA . TYR A 1 96 ? -8.421 -5.704 1.069 1.00 98.12 96 TYR A CA 1
ATOM 739 C C . TYR A 1 96 ? -8.572 -5.279 -0.391 1.00 98.12 96 TYR A C 1
ATOM 741 O O . TYR A 1 96 ? -8.567 -6.116 -1.291 1.00 98.12 96 TYR A O 1
ATOM 749 N N . GLY A 1 97 ? -8.674 -3.978 -0.622 1.00 97.69 97 GLY A N 1
ATOM 750 C CA . GLY A 1 97 ? -8.588 -3.363 -1.937 1.00 97.69 97 GLY A CA 1
ATOM 751 C C . GLY A 1 97 ? -7.482 -2.317 -1.971 1.00 97.69 97 GLY A C 1
ATOM 752 O O . GLY A 1 97 ? -7.063 -1.779 -0.946 1.00 97.69 97 GLY A O 1
ATOM 753 N N . GLY A 1 98 ? -7.006 -2.010 -3.165 1.00 97.81 98 GLY A N 1
ATOM 754 C CA . GLY A 1 98 ? -6.026 -0.961 -3.382 1.00 97.81 98 GLY A CA 1
ATOM 755 C C . GLY A 1 98 ? -5.690 -0.833 -4.854 1.00 97.81 98 GLY A C 1
ATOM 756 O O . GLY A 1 98 ? -6.181 -1.602 -5.680 1.00 97.81 98 GLY A O 1
ATOM 757 N N . TYR A 1 99 ? -4.854 0.144 -5.171 1.00 98.00 99 TYR A N 1
ATOM 758 C CA . TYR A 1 99 ? -4.351 0.366 -6.521 1.00 98.00 99 TYR A CA 1
ATOM 759 C C . TYR A 1 99 ? -2.884 0.791 -6.478 1.00 98.00 99 TYR A C 1
ATOM 761 O O . TYR A 1 99 ? -2.405 1.294 -5.459 1.00 98.00 99 TYR A O 1
ATOM 769 N N . SER A 1 100 ? -2.166 0.572 -7.584 1.00 97.56 100 SER A N 1
ATOM 770 C CA . SER A 1 100 ? -0.734 0.882 -7.719 1.00 97.56 100 SER A CA 1
ATOM 771 C C . SER A 1 100 ? 0.064 0.393 -6.491 1.00 97.56 100 SER A C 1
ATOM 773 O O . SER A 1 100 ? 0.023 -0.803 -6.193 1.00 97.56 100 SER A O 1
ATOM 775 N N . ALA A 1 101 ? 0.718 1.278 -5.729 1.00 98.31 101 ALA A N 1
ATOM 776 C CA . ALA A 1 101 ? 1.458 0.941 -4.507 1.00 98.31 101 ALA A CA 1
ATOM 777 C C . ALA A 1 101 ? 0.683 0.072 -3.498 1.00 98.31 101 ALA A C 1
ATOM 779 O O . ALA A 1 101 ? 1.276 -0.829 -2.897 1.00 98.31 101 ALA A O 1
ATOM 780 N N . GLY A 1 102 ? -0.629 0.289 -3.343 1.00 98.56 102 GLY A N 1
ATOM 781 C CA . GLY A 1 102 ? -1.491 -0.538 -2.496 1.00 98.56 102 GLY A CA 1
ATOM 782 C C . GLY A 1 102 ? -1.550 -2.002 -2.948 1.00 98.56 102 GLY A C 1
ATOM 783 O O . GLY A 1 102 ? -1.617 -2.906 -2.128 1.00 98.56 102 GLY A O 1
ATOM 784 N N . CYS A 1 103 ? -1.430 -2.281 -4.243 1.00 98.38 103 CYS A N 1
ATOM 785 C CA . CYS A 1 103 ? -1.294 -3.651 -4.741 1.00 98.38 103 CYS A CA 1
ATOM 786 C C . CYS A 1 103 ? 0.161 -4.138 -4.691 1.00 98.38 103 CYS A C 1
ATOM 788 O O . CYS A 1 103 ? 0.414 -5.287 -4.323 1.00 98.38 103 CYS A O 1
ATOM 790 N N . CYS A 1 104 ? 1.129 -3.275 -5.019 1.00 98.62 104 CYS A N 1
ATOM 791 C CA . CYS A 1 104 ? 2.552 -3.625 -5.027 1.00 98.62 104 CYS A CA 1
ATOM 792 C C . CYS A 1 104 ? 3.026 -4.128 -3.654 1.00 98.62 104 CYS A C 1
ATOM 794 O O . CYS A 1 104 ? 3.738 -5.135 -3.580 1.00 98.62 104 CYS A O 1
ATOM 796 N N . VAL A 1 105 ? 2.576 -3.493 -2.562 1.00 98.75 105 VAL A N 1
ATOM 797 C CA . VAL A 1 105 ? 2.984 -3.842 -1.189 1.00 98.75 105 VAL A CA 1
ATOM 798 C C . VAL A 1 105 ? 2.604 -5.272 -0.787 1.00 98.75 105 VAL A C 1
ATOM 800 O O . VAL A 1 105 ? 3.268 -5.862 0.063 1.00 98.75 105 VAL A O 1
ATOM 803 N N . LEU A 1 106 ? 1.590 -5.871 -1.425 1.00 98.56 106 LEU A N 1
ATOM 804 C CA . LEU A 1 106 ? 1.162 -7.253 -1.168 1.00 98.56 106 LEU A CA 1
ATOM 805 C C . LEU A 1 106 ? 2.195 -8.296 -1.611 1.00 98.56 106 LEU A C 1
ATOM 807 O O . LEU A 1 106 ? 2.134 -9.451 -1.184 1.00 98.56 106 LEU A O 1
ATOM 811 N N . SER A 1 107 ? 3.129 -7.912 -2.479 1.00 98.25 107 SER A N 1
ATOM 812 C CA . SER A 1 107 ? 4.155 -8.808 -3.014 1.00 98.25 107 SER A CA 1
ATOM 813 C C . SER A 1 107 ? 5.109 -9.287 -1.929 1.00 98.25 107 SER A C 1
ATOM 815 O O . SER A 1 107 ? 5.254 -8.665 -0.883 1.00 98.25 107 SER A O 1
ATOM 817 N N . LYS A 1 108 ? 5.814 -10.393 -2.177 1.00 97.50 108 LYS A N 1
ATOM 818 C CA . LYS A 1 108 ? 6.829 -10.884 -1.232 1.00 97.50 108 LYS A CA 1
ATOM 819 C C . LYS A 1 108 ? 8.026 -9.938 -1.091 1.00 97.50 108 LYS A C 1
ATOM 821 O O . LYS A 1 108 ? 8.549 -9.772 0.003 1.00 97.50 108 LYS A O 1
ATOM 826 N N . SER A 1 109 ? 8.475 -9.335 -2.187 1.00 97.75 109 SER A N 1
ATOM 827 C CA . SER A 1 109 ? 9.603 -8.402 -2.189 1.00 97.75 109 SER A CA 1
ATOM 828 C C . SER A 1 109 ? 9.261 -7.161 -2.998 1.00 97.75 109 SER A C 1
ATOM 830 O O . SER A 1 109 ? 8.593 -7.259 -4.025 1.00 97.75 109 SER A O 1
ATOM 832 N N . LEU A 1 110 ? 9.764 -6.016 -2.541 1.00 98.31 110 LEU A N 1
ATOM 833 C CA . LEU A 1 110 ? 9.599 -4.716 -3.182 1.00 98.31 110 LEU A CA 1
ATOM 834 C C . LEU A 1 110 ? 10.762 -4.347 -4.112 1.00 98.31 110 LEU A C 1
ATOM 836 O O . LEU A 1 110 ? 10.748 -3.284 -4.720 1.00 98.31 110 LEU A O 1
ATOM 840 N N . LYS A 1 111 ? 11.768 -5.220 -4.263 1.00 97.69 111 LYS A N 1
ATOM 841 C CA . LYS A 1 111 ? 12.929 -4.977 -5.144 1.00 97.69 111 LYS A CA 1
ATOM 842 C C . LYS A 1 111 ? 12.537 -4.711 -6.594 1.00 97.69 111 LYS A C 1
ATOM 844 O O . LYS A 1 111 ? 13.234 -3.984 -7.292 1.00 97.69 111 LYS A O 1
ATOM 849 N N . SER A 1 112 ? 11.424 -5.295 -7.027 1.00 97.12 112 SER A N 1
ATOM 850 C CA . SER A 1 112 ? 10.883 -5.092 -8.364 1.00 97.12 112 SER A CA 1
ATOM 851 C C . SER A 1 112 ? 10.419 -3.657 -8.607 1.00 97.12 112 SER A C 1
ATOM 853 O O . SER A 1 112 ? 10.396 -3.266 -9.758 1.00 97.12 112 SER A O 1
ATOM 855 N N . TYR A 1 113 ? 10.116 -2.880 -7.560 1.00 97.81 113 TYR A N 1
ATOM 856 C CA . TYR A 1 113 ? 9.455 -1.567 -7.653 1.00 97.81 113 TYR A CA 1
ATOM 857 C C . TYR A 1 113 ? 10.402 -0.364 -7.541 1.00 97.81 113 TYR A C 1
ATOM 859 O O . TYR A 1 113 ? 9.984 0.772 -7.323 1.00 97.81 1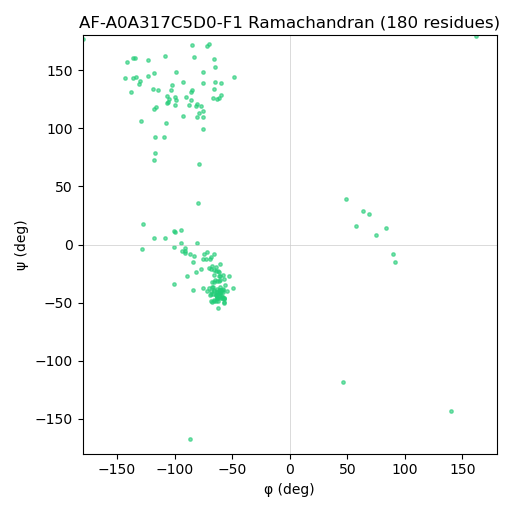13 TYR A O 1
ATOM 867 N N . GLN A 1 114 ? 11.710 -0.613 -7.610 1.00 96.12 114 GLN A N 1
ATOM 868 C CA . GLN A 1 114 ? 12.750 0.391 -7.360 1.00 96.12 114 GLN A CA 1
ATOM 869 C C . GLN A 1 114 ? 12.894 1.448 -8.467 1.00 96.12 114 GLN A C 1
ATOM 871 O O . GLN A 1 114 ? 13.714 2.354 -8.328 1.00 96.12 114 GLN A O 1
ATOM 876 N N . TYR A 1 115 ? 12.189 1.296 -9.594 1.00 96.44 115 TYR A N 1
ATOM 877 C CA . TYR A 1 115 ? 12.295 2.226 -10.719 1.00 96.44 115 TYR A CA 1
ATOM 878 C C . TYR A 1 115 ? 11.133 3.216 -10.759 1.00 96.44 115 TYR A C 1
ATOM 880 O O . TYR A 1 115 ? 11.358 4.357 -11.157 1.00 96.44 115 TYR A O 1
ATOM 888 N N . ALA A 1 116 ? 9.925 2.806 -10.358 1.00 95.00 116 ALA A N 1
ATOM 889 C CA . ALA A 1 116 ? 8.762 3.685 -10.256 1.00 95.00 116 ALA A CA 1
ATOM 890 C C . ALA A 1 116 ? 8.655 4.359 -8.878 1.00 95.00 116 ALA A C 1
ATOM 892 O O . ALA A 1 116 ? 8.122 5.457 -8.770 1.00 95.00 116 ALA A O 1
ATOM 893 N N . SER A 1 117 ? 9.186 3.739 -7.819 1.00 95.69 117 SER A N 1
ATOM 894 C CA . SER A 1 117 ? 9.163 4.288 -6.457 1.00 95.69 117 SER A CA 1
ATOM 895 C C . SER A 1 117 ? 10.572 4.529 -5.911 1.00 95.69 117 SER A C 1
ATOM 897 O O . SER A 1 117 ? 11.435 3.654 -5.978 1.00 95.69 117 SER A O 1
ATOM 899 N N . ASP A 1 118 ? 10.801 5.701 -5.310 1.00 96.44 118 ASP A N 1
ATOM 900 C CA . ASP A 1 118 ? 12.077 6.025 -4.662 1.00 96.44 118 ASP A CA 1
ATOM 901 C C . ASP A 1 118 ? 12.169 5.366 -3.280 1.00 96.44 118 ASP A C 1
ATOM 903 O O . ASP A 1 118 ? 11.447 5.727 -2.349 1.00 96.44 118 ASP A O 1
ATOM 907 N N . ALA A 1 119 ? 13.081 4.406 -3.140 1.00 97.00 119 ALA A N 1
ATOM 908 C CA . ALA A 1 119 ? 13.354 3.715 -1.883 1.00 97.00 119 ALA A CA 1
ATOM 909 C C . ALA A 1 119 ? 14.099 4.580 -0.848 1.00 97.00 119 ALA A C 1
ATOM 911 O O . ALA A 1 119 ? 14.196 4.193 0.315 1.00 97.00 119 ALA A O 1
ATOM 912 N N . ASN A 1 120 ? 14.646 5.729 -1.250 1.00 96.75 120 ASN A N 1
ATOM 913 C CA . ASN A 1 120 ? 15.340 6.646 -0.346 1.00 96.75 120 ASN A CA 1
ATOM 914 C C . ASN A 1 120 ? 14.419 7.736 0.214 1.00 96.75 120 ASN A C 1
ATOM 916 O O . ASN A 1 120 ? 14.851 8.494 1.081 1.00 96.75 120 ASN A O 1
ATOM 920 N N . ASP A 1 121 ? 13.166 7.816 -0.246 1.00 96.94 121 ASP A N 1
ATOM 921 C CA . ASP A 1 121 ? 12.182 8.725 0.334 1.00 96.94 121 ASP A CA 1
ATOM 922 C C . ASP A 1 121 ? 11.691 8.157 1.677 1.00 96.94 121 ASP A C 1
ATOM 924 O O . ASP A 1 121 ? 10.876 7.230 1.751 1.00 96.94 121 ASP A O 1
ATOM 928 N N . THR A 1 122 ? 12.257 8.684 2.762 1.00 96.25 122 THR A N 1
ATOM 929 C CA . THR A 1 122 ? 11.968 8.285 4.144 1.00 96.25 122 THR A CA 1
ATOM 930 C C . THR A 1 122 ? 11.374 9.469 4.915 1.00 96.25 122 THR A C 1
ATOM 932 O O . THR A 1 122 ? 12.091 10.133 5.670 1.00 96.25 122 THR A O 1
ATOM 935 N N . PRO A 1 123 ? 10.073 9.769 4.737 1.00 96.00 123 PRO A N 1
ATOM 936 C CA . PRO A 1 123 ? 9.444 10.957 5.320 1.00 96.00 123 PRO A CA 1
ATOM 937 C C . PRO A 1 123 ? 9.182 10.834 6.829 1.00 96.00 123 PRO A C 1
ATOM 939 O O . PRO A 1 123 ? 8.861 11.825 7.488 1.00 96.00 123 PRO A O 1
ATOM 942 N N . TYR A 1 124 ? 9.295 9.630 7.396 1.00 96.69 124 TYR A N 1
ATOM 943 C CA . TYR A 1 124 ? 8.965 9.361 8.793 1.00 96.69 124 TYR A CA 1
ATOM 944 C C . TYR A 1 124 ? 10.210 9.257 9.671 1.00 96.69 124 TYR A C 1
ATOM 946 O O . TYR A 1 124 ? 11.195 8.598 9.333 1.00 96.69 124 TYR A O 1
ATOM 954 N N . SER A 1 125 ? 10.144 9.868 10.854 1.00 93.31 125 SER A N 1
ATOM 955 C CA . SER A 1 125 ? 11.213 9.794 11.848 1.00 93.31 125 SER A CA 1
ATOM 956 C C . SER A 1 125 ? 11.492 8.352 12.272 1.00 93.31 125 SER A C 1
ATOM 958 O O . SER A 1 125 ? 10.569 7.580 12.508 1.00 93.31 125 SER A O 1
ATOM 960 N N . GLY A 1 126 ? 12.771 8.007 12.429 1.00 88.62 126 GLY A N 1
ATOM 961 C CA . GLY A 1 126 ? 13.196 6.672 12.862 1.00 88.62 126 GLY A CA 1
ATOM 962 C C . GLY A 1 126 ? 13.415 5.678 11.720 1.00 88.62 126 GLY A C 1
ATOM 963 O O . GLY A 1 126 ? 13.987 4.617 11.960 1.00 88.62 126 GLY A O 1
ATOM 964 N N . ILE A 1 127 ? 13.055 6.037 10.484 1.00 92.88 127 ILE A N 1
ATOM 965 C CA . ILE A 1 127 ? 13.390 5.270 9.285 1.00 92.88 127 ILE A CA 1
ATOM 966 C C . ILE A 1 127 ? 14.478 5.998 8.500 1.00 92.88 127 ILE A C 1
ATOM 968 O O . ILE A 1 127 ? 14.351 7.176 8.190 1.00 92.88 127 ILE A O 1
ATOM 972 N N . SER A 1 128 ? 15.550 5.284 8.168 1.00 91.38 128 SER A N 1
ATOM 973 C CA . SER A 1 128 ? 16.645 5.795 7.330 1.00 91.38 128 SER A CA 1
ATOM 974 C C . SER A 1 128 ? 16.996 4.876 6.160 1.00 91.38 128 SER A C 1
ATOM 976 O O . SER A 1 128 ? 17.847 5.215 5.340 1.00 91.38 128 SER A O 1
ATOM 978 N N . THR A 1 129 ? 16.356 3.709 6.074 1.00 93.31 129 THR A N 1
ATOM 979 C CA . THR A 1 129 ? 16.551 2.732 5.004 1.00 93.31 129 THR A CA 1
ATOM 980 C C . THR A 1 129 ? 15.224 2.073 4.644 1.00 93.31 129 THR A C 1
ATOM 982 O O . THR A 1 129 ? 14.394 1.797 5.513 1.00 93.31 129 THR A O 1
ATOM 985 N N . ALA A 1 130 ? 15.020 1.799 3.353 1.00 92.81 130 ALA A N 1
ATOM 986 C CA . ALA A 1 130 ? 13.842 1.073 2.896 1.00 92.81 130 ALA A CA 1
ATOM 987 C C . ALA A 1 130 ? 13.806 -0.364 3.426 1.00 92.81 130 ALA A C 1
ATOM 989 O O . ALA A 1 130 ? 14.802 -1.094 3.394 1.00 92.81 130 ALA A O 1
ATOM 990 N N . ASN A 1 131 ? 12.605 -0.792 3.813 1.00 95.31 131 ASN A N 1
ATOM 991 C CA . ASN A 1 131 ? 12.282 -2.202 3.950 1.00 95.31 131 ASN A CA 1
ATOM 992 C C . ASN A 1 131 ? 11.937 -2.770 2.564 1.00 95.31 131 ASN A C 1
ATOM 994 O O . ASN A 1 131 ? 10.999 -2.311 1.914 1.00 95.31 131 ASN A O 1
ATOM 998 N N . TRP A 1 132 ? 12.708 -3.759 2.115 1.00 97.75 132 TRP A N 1
ATOM 999 C CA . TRP A 1 132 ? 12.550 -4.394 0.803 1.00 97.75 132 TRP A CA 1
ATOM 1000 C C . TRP A 1 132 ? 11.618 -5.609 0.816 1.00 97.75 132 TRP A C 1
ATOM 1002 O O . TRP A 1 132 ? 11.367 -6.197 -0.243 1.00 97.75 132 TRP A O 1
ATOM 1012 N N . ASP A 1 133 ? 11.118 -5.991 1.988 1.00 98.06 133 ASP A N 1
ATOM 1013 C CA . ASP A 1 133 ? 10.121 -7.038 2.149 1.00 98.06 133 ASP A CA 1
ATOM 1014 C C . ASP A 1 133 ? 8.723 -6.420 2.069 1.00 98.06 133 ASP A C 1
ATOM 1016 O O . ASP A 1 133 ? 8.397 -5.458 2.776 1.00 98.06 133 ASP A O 1
ATOM 1020 N N . GLY A 1 134 ? 7.888 -6.978 1.193 1.00 98.12 134 GLY A N 1
ATOM 1021 C CA . GLY A 1 134 ? 6.463 -6.660 1.180 1.00 98.12 134 GLY A CA 1
ATOM 1022 C C . GLY A 1 134 ? 5.695 -7.557 2.154 1.00 98.12 134 GLY A C 1
ATOM 1023 O O . GLY A 1 134 ? 6.287 -8.240 2.991 1.00 98.12 134 GLY A O 1
ATOM 1024 N N . LEU A 1 135 ? 4.367 -7.567 2.056 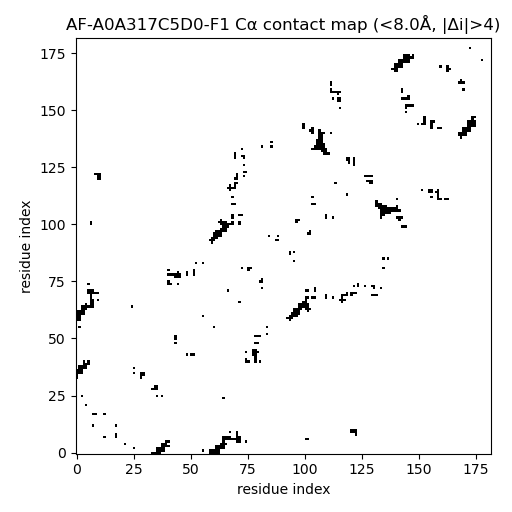1.00 98.31 135 LEU A N 1
ATOM 1025 C CA . LEU A 1 135 ? 3.515 -8.351 2.961 1.00 98.31 135 LEU A CA 1
ATOM 1026 C C . LEU A 1 135 ? 3.504 -9.848 2.625 1.00 98.31 135 LEU A C 1
ATOM 1028 O O . LEU A 1 135 ? 3.171 -10.667 3.477 1.00 98.31 135 LEU A O 1
ATOM 1032 N N 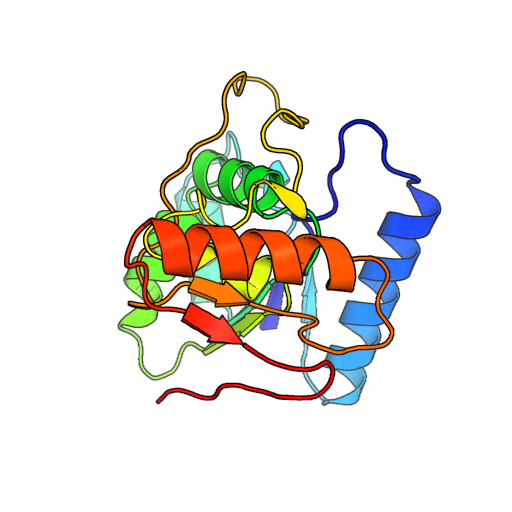. GLY A 1 136 ? 3.864 -10.219 1.392 1.00 97.56 136 GLY A N 1
ATOM 1033 C CA . GLY A 1 136 ? 3.928 -11.619 0.970 1.00 97.56 136 GLY A CA 1
ATOM 1034 C C . GLY A 1 136 ? 2.575 -12.323 0.864 1.00 97.56 136 GLY A C 1
ATOM 1035 O O . GLY A 1 136 ? 2.528 -13.546 0.976 1.00 97.56 136 GLY A O 1
ATOM 1036 N N . LEU A 1 137 ? 1.496 -11.573 0.626 1.00 97.38 137 LEU A N 1
ATOM 1037 C CA . LEU A 1 137 ? 0.152 -12.112 0.398 1.00 97.38 137 LEU A CA 1
ATOM 1038 C C . LEU A 1 137 ? -0.062 -12.592 -1.044 1.00 97.38 137 LEU A C 1
ATOM 1040 O O . LEU A 1 137 ? -0.889 -13.469 -1.279 1.00 97.38 137 LEU A O 1
ATOM 1044 N N . ILE A 1 138 ? 0.713 -12.075 -2.002 1.00 97.25 138 ILE A N 1
ATOM 1045 C CA . ILE A 1 138 ? 0.744 -12.572 -3.384 1.00 97.25 138 ILE A CA 1
ATOM 1046 C C . ILE A 1 138 ? 2.133 -13.112 -3.747 1.00 97.25 138 ILE A C 1
ATOM 1048 O O . ILE A 1 138 ? 3.169 -12.633 -3.275 1.00 97.25 138 ILE A O 1
ATOM 1052 N N . ASN A 1 139 ? 2.160 -14.133 -4.608 1.00 96.44 139 ASN A N 1
ATOM 1053 C CA . ASN A 1 139 ? 3.374 -14.852 -5.016 1.00 96.44 139 ASN A CA 1
ATOM 1054 C C . ASN A 1 139 ? 4.003 -14.330 -6.323 1.00 96.44 139 ASN A C 1
ATOM 1056 O O . ASN A 1 139 ? 4.888 -14.977 -6.882 1.00 96.44 139 ASN A O 1
ATOM 1060 N N . PHE A 1 140 ? 3.563 -13.167 -6.796 1.00 97.62 140 PHE A N 1
ATOM 1061 C CA . PHE A 1 140 ? 4.085 -12.473 -7.968 1.00 97.62 140 PHE A CA 1
ATOM 1062 C C . PHE A 1 140 ? 4.272 -10.987 -7.652 1.00 97.62 140 PHE A C 1
ATOM 1064 O O . PHE A 1 140 ? 3.672 -10.473 -6.711 1.00 97.62 140 PHE A O 1
ATOM 1071 N N . A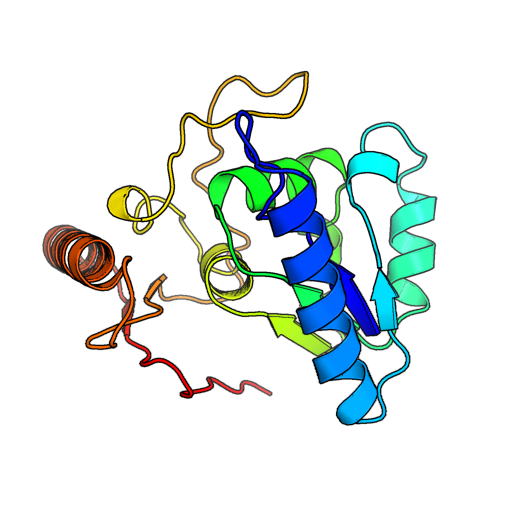LA A 1 141 ? 5.094 -10.298 -8.440 1.00 98.25 141 ALA A N 1
ATOM 1072 C CA . ALA A 1 141 ? 5.166 -8.844 -8.422 1.00 98.25 141 ALA A CA 1
ATOM 1073 C C . ALA A 1 141 ? 4.013 -8.254 -9.254 1.00 98.25 141 ALA A C 1
ATOM 1075 O O . ALA A 1 141 ? 3.863 -8.579 -10.434 1.00 98.25 141 ALA A O 1
ATOM 1076 N N . PHE A 1 142 ? 3.169 -7.435 -8.638 1.00 97.94 142 PHE A N 1
ATOM 1077 C CA . PHE A 1 142 ? 2.096 -6.717 -9.317 1.00 97.94 142 PHE A CA 1
ATOM 1078 C C . PHE A 1 142 ? 2.682 -5.526 -10.079 1.00 97.94 142 PHE A C 1
ATOM 1080 O O . PHE A 1 142 ? 3.282 -4.658 -9.462 1.00 97.94 142 PHE A O 1
ATOM 1087 N N . MET A 1 143 ? 2.522 -5.491 -11.401 1.00 97.44 143 MET A N 1
ATOM 1088 C CA . MET A 1 143 ? 3.100 -4.455 -12.264 1.00 97.44 143 MET A CA 1
ATOM 1089 C C . MET A 1 143 ? 1.972 -3.554 -12.792 1.00 97.44 143 MET A C 1
ATOM 1091 O O . MET A 1 143 ? 1.347 -3.928 -13.793 1.00 97.44 143 MET A O 1
ATOM 1095 N N . PRO A 1 144 ? 1.650 -2.437 -12.105 1.00 96.31 144 PRO A N 1
ATOM 1096 C CA . PRO A 1 144 ? 0.597 -1.512 -12.529 1.00 96.31 144 PRO A CA 1
ATOM 1097 C C . PRO A 1 144 ? 1.002 -0.752 -13.791 1.00 96.31 144 PRO A C 1
ATOM 1099 O O . PRO A 1 144 ? 2.151 -0.829 -14.210 1.00 96.31 144 PRO A O 1
ATOM 1102 N N . HIS A 1 145 ? 0.075 0.010 -14.374 1.00 94.75 145 HIS A N 1
ATOM 1103 C CA . HIS A 1 145 ? 0.349 0.966 -15.454 1.00 94.75 145 HIS A CA 1
ATOM 1104 C C . HIS A 1 145 ? 1.010 0.356 -16.704 1.00 94.75 145 HIS A C 1
ATOM 1106 O O . HIS A 1 145 ? 1.522 1.069 -17.567 1.00 94.75 145 HIS A O 1
ATOM 1112 N N . PHE A 1 146 ? 0.994 -0.972 -16.858 1.00 92.25 146 PHE A N 1
ATOM 1113 C CA . PHE A 1 146 ? 1.666 -1.632 -17.969 1.00 92.25 146 PHE A CA 1
ATOM 1114 C C . PHE A 1 146 ? 1.027 -1.202 -19.289 1.00 92.25 146 PHE A C 1
ATOM 1116 O O . PHE A 1 146 ? -0.183 -1.331 -19.465 1.00 92.25 146 PHE A O 1
ATOM 1123 N N . GLN A 1 147 ? 1.831 -0.691 -20.227 1.00 89.38 147 GLN A N 1
ATOM 1124 C CA . GLN A 1 147 ? 1.351 -0.203 -21.528 1.00 89.38 147 GLN A CA 1
ATOM 1125 C C . GLN A 1 147 ? 0.145 0.749 -21.420 1.00 89.38 147 GLN A C 1
ATOM 1127 O O . GLN A 1 147 ? -0.797 0.655 -22.214 1.00 89.38 147 GLN A O 1
ATOM 1132 N N . SER A 1 148 ? 0.161 1.624 -20.415 1.00 90.88 148 SER A N 1
ATOM 1133 C CA . SER A 1 148 ? -0.891 2.611 -20.157 1.00 90.88 148 SER A CA 1
ATOM 1134 C C . SER A 1 148 ? -0.404 4.024 -20.486 1.00 90.88 148 SER A C 1
ATOM 1136 O O . SER A 1 148 ? 0.803 4.263 -20.595 1.00 90.88 148 SER A O 1
ATOM 1138 N N . ASP A 1 149 ? -1.335 4.964 -20.659 1.00 92.44 149 ASP A N 1
ATOM 1139 C CA . ASP A 1 149 ? -1.021 6.393 -20.800 1.00 92.44 149 ASP A CA 1
ATOM 1140 C C . ASP A 1 149 ? -0.746 6.995 -19.413 1.00 92.44 149 ASP A C 1
ATOM 1142 O O . ASP A 1 149 ? -1.561 7.716 -18.842 1.00 92.44 149 ASP A O 1
ATOM 1146 N N . HIS A 1 150 ? 0.381 6.589 -18.831 1.00 89.19 150 HIS A N 1
ATOM 1147 C CA . HIS A 1 150 ? 0.776 6.919 -17.469 1.00 89.19 150 HIS A CA 1
ATOM 1148 C C . HIS A 1 150 ? 2.251 7.316 -17.430 1.00 89.19 150 HIS A C 1
ATOM 1150 O O . HIS A 1 150 ? 3.087 6.737 -18.130 1.00 89.19 150 HIS A O 1
ATOM 1156 N N . SER A 1 151 ? 2.595 8.287 -16.582 1.00 89.25 151 SER A N 1
ATOM 1157 C CA . SER A 1 151 ? 3.972 8.784 -16.445 1.00 89.25 151 SER A CA 1
ATOM 1158 C C . SER A 1 151 ? 4.952 7.701 -15.986 1.00 89.25 151 SER A C 1
ATOM 1160 O O . SER A 1 151 ? 6.140 7.767 -16.295 1.00 89.25 151 SER A O 1
ATOM 1162 N N . GLU A 1 152 ? 4.459 6.694 -15.269 1.00 90.50 152 GLU A N 1
ATOM 1163 C CA . GLU A 1 152 ? 5.270 5.595 -14.740 1.00 90.50 152 GLU A CA 1
ATOM 1164 C C . GLU A 1 152 ? 5.463 4.440 -15.732 1.00 90.50 152 GLU A C 1
ATOM 1166 O O . GLU A 1 152 ? 6.289 3.572 -15.470 1.00 90.50 152 GLU A O 1
ATOM 1171 N N . SER A 1 153 ? 4.780 4.415 -16.884 1.00 86.44 153 SER A N 1
ATOM 1172 C CA . SER A 1 153 ? 4.825 3.274 -17.817 1.00 86.44 153 SER A CA 1
ATOM 1173 C C . SER A 1 153 ? 6.250 2.885 -18.239 1.00 86.44 153 SER A C 1
ATOM 1175 O O . SER A 1 153 ? 6.588 1.703 -18.264 1.00 86.44 153 SER A O 1
ATOM 1177 N N . GLU A 1 154 ? 7.132 3.861 -18.491 1.00 90.88 154 GLU A N 1
ATOM 1178 C CA . GLU A 1 154 ? 8.543 3.584 -18.811 1.00 90.88 154 GLU A CA 1
ATOM 1179 C C . GLU A 1 154 ? 9.326 2.995 -17.627 1.00 90.88 154 GLU A C 1
ATOM 1181 O O . GLU A 1 154 ? 10.279 2.232 -17.813 1.00 90.88 154 GLU A O 1
ATOM 1186 N N . ALA A 1 155 ? 8.972 3.375 -16.397 1.00 94.69 155 ALA A N 1
ATOM 1187 C CA . ALA A 1 155 ? 9.568 2.797 -15.202 1.00 94.69 155 ALA A CA 1
ATOM 1188 C C . ALA A 1 155 ? 9.111 1.344 -15.041 1.00 94.69 155 ALA A C 1
ATOM 1190 O O . ALA A 1 155 ? 9.959 0.475 -14.848 1.00 94.69 155 ALA A O 1
ATOM 1191 N N . ILE A 1 156 ? 7.823 1.062 -15.244 1.00 95.88 156 ILE A N 1
ATOM 1192 C CA . ILE A 1 156 ? 7.258 -0.294 -15.197 1.00 95.88 156 ILE A CA 1
ATOM 1193 C C . ILE A 1 156 ? 7.933 -1.229 -16.207 1.00 95.88 156 ILE A C 1
ATOM 1195 O O . ILE A 1 156 ? 8.235 -2.37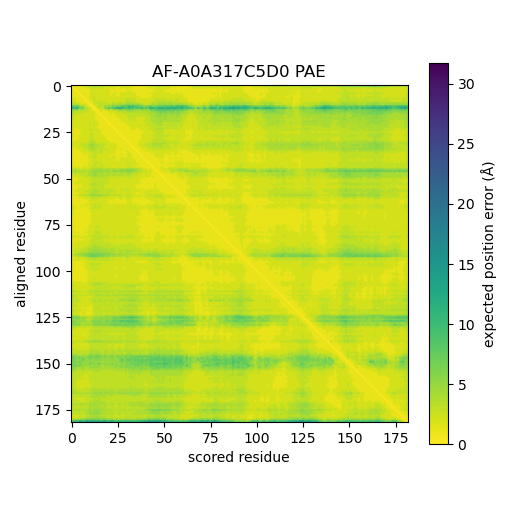6 -15.877 1.00 95.88 156 ILE A O 1
ATOM 1199 N N . ASP A 1 157 ? 8.272 -0.755 -17.408 1.00 94.69 157 ASP A N 1
ATOM 1200 C CA . ASP A 1 157 ? 9.036 -1.559 -18.372 1.00 94.69 157 ASP A CA 1
ATOM 1201 C C . ASP A 1 157 ? 10.416 -1.979 -17.821 1.00 94.69 157 ASP A C 1
ATOM 1203 O O . ASP A 1 157 ? 10.866 -3.112 -18.035 1.00 94.69 157 ASP A O 1
ATOM 1207 N N . LYS A 1 158 ? 11.083 -1.105 -17.052 1.00 96.75 158 LYS A N 1
ATOM 1208 C CA . LYS A 1 158 ? 12.349 -1.430 -16.365 1.00 96.75 158 LYS A CA 1
ATOM 1209 C C . LYS A 1 158 ? 12.133 -2.417 -15.219 1.00 96.75 158 LYS A C 1
ATOM 1211 O O . LYS A 1 158 ? 12.962 -3.306 -15.023 1.00 96.75 158 LYS A O 1
ATOM 1216 N N . GLU A 1 159 ? 11.029 -2.298 -14.489 1.00 97.31 159 GLU A N 1
ATOM 1217 C CA . GLU A 1 159 ? 10.642 -3.229 -13.420 1.00 97.31 159 GLU A CA 1
ATOM 1218 C C . GLU A 1 159 ? 10.374 -4.633 -13.969 1.00 97.31 159 GLU A C 1
ATOM 1220 O O . GLU A 1 159 ? 10.894 -5.624 -13.450 1.00 97.31 159 GLU A O 1
ATOM 1225 N N . ILE A 1 160 ? 9.667 -4.727 -15.096 1.00 97.50 160 ILE A N 1
ATOM 1226 C CA . ILE A 1 160 ? 9.449 -5.983 -15.819 1.00 97.50 160 ILE A CA 1
ATOM 1227 C C . ILE A 1 160 ? 10.777 -6.561 -16.319 1.00 97.50 160 ILE A C 1
ATOM 1229 O O . ILE A 1 160 ? 11.032 -7.758 -16.157 1.00 97.50 160 ILE A O 1
ATOM 1233 N N . ALA A 1 161 ? 11.660 -5.735 -16.890 1.00 97.75 161 ALA A N 1
ATOM 1234 C CA . ALA A 1 161 ? 12.991 -6.175 -17.306 1.00 97.75 161 ALA A CA 1
ATOM 1235 C C . ALA A 1 161 ? 13.809 -6.723 -16.123 1.00 97.75 161 ALA A C 1
ATOM 1237 O O . ALA A 1 161 ? 14.451 -7.770 -16.248 1.00 97.75 161 ALA A O 1
ATOM 1238 N N . TYR A 1 162 ? 13.736 -6.074 -14.959 1.00 97.88 162 TYR A N 1
ATOM 1239 C CA . TYR A 1 162 ? 14.349 -6.558 -13.725 1.00 97.88 162 TYR A CA 1
ATOM 1240 C C . TYR A 1 162 ? 13.761 -7.898 -13.281 1.00 97.88 162 TYR A C 1
ATOM 1242 O O . TYR A 1 162 ? 14.518 -8.814 -12.948 1.00 97.88 162 TYR A O 1
ATOM 1250 N N . CYS A 1 163 ? 12.437 -8.058 -13.322 1.00 98.00 163 CYS A N 1
ATOM 1251 C CA . CYS A 1 163 ? 11.800 -9.330 -13.000 1.00 98.00 163 CYS A CA 1
ATOM 1252 C C . CYS A 1 163 ? 12.262 -10.457 -13.925 1.00 98.00 163 CYS A C 1
ATOM 1254 O O . CYS A 1 163 ? 12.650 -11.518 -13.434 1.00 98.00 163 CYS A O 1
ATOM 1256 N N . ASN A 1 164 ? 12.307 -10.209 -15.237 1.00 98.12 164 ASN A N 1
ATOM 1257 C CA . ASN A 1 164 ? 12.808 -11.169 -16.222 1.00 98.12 164 ASN A CA 1
ATOM 1258 C C . ASN A 1 164 ? 14.266 -11.568 -15.936 1.00 98.12 164 ASN A C 1
ATOM 1260 O O . ASN A 1 164 ? 14.592 -12.754 -15.936 1.00 98.12 164 ASN A O 1
ATOM 1264 N N . ALA A 1 165 ? 15.134 -10.597 -15.638 1.00 98.25 165 ALA A N 1
ATOM 1265 C CA . ALA A 1 165 ? 16.549 -10.840 -15.357 1.00 98.25 165 ALA A CA 1
ATOM 1266 C C . ALA A 1 165 ? 16.795 -11.644 -14.066 1.00 98.25 165 ALA A C 1
ATOM 1268 O O . ALA A 1 165 ? 17.810 -12.328 -13.954 1.00 98.25 165 ALA A O 1
ATOM 1269 N N . ASN A 1 166 ? 15.875 -11.574 -13.100 1.00 97.75 166 ASN A N 1
ATOM 1270 C CA . ASN A 1 166 ? 16.013 -12.212 -11.788 1.00 97.75 166 ASN A CA 1
ATOM 1271 C C . ASN A 1 166 ? 15.089 -13.427 -11.592 1.00 97.75 166 ASN A C 1
ATOM 1273 O O . ASN A 1 166 ? 15.028 -13.973 -10.491 1.00 97.75 166 ASN A O 1
ATOM 1277 N N . GLY A 1 167 ? 14.355 -13.854 -12.627 1.00 97.12 167 GLY A N 1
ATOM 1278 C CA . GLY A 1 167 ? 13.418 -14.979 -12.536 1.00 97.12 167 GLY A CA 1
ATOM 1279 C C . GLY A 1 167 ? 12.248 -14.734 -11.574 1.00 97.12 167 GLY A C 1
ATOM 1280 O O . GLY A 1 167 ? 11.731 -15.675 -10.974 1.00 97.12 167 GLY A O 1
ATOM 1281 N N . ILE A 1 168 ? 11.843 -13.474 -11.394 1.00 97.69 168 ILE A N 1
ATOM 1282 C CA . ILE A 1 168 ? 10.726 -13.091 -10.525 1.00 97.69 168 ILE A CA 1
ATOM 1283 C C . ILE A 1 168 ? 9.432 -13.206 -11.331 1.00 97.69 168 ILE A C 1
ATOM 1285 O O . ILE A 1 168 ? 9.297 -12.583 -12.381 1.00 97.69 168 ILE A O 1
ATOM 1289 N N . SER A 1 169 ? 8.466 -13.982 -10.836 1.00 98.00 169 SER A N 1
ATOM 1290 C CA . SER A 1 169 ? 7.119 -14.008 -11.420 1.00 98.00 169 SER A CA 1
ATOM 1291 C C . SER A 1 169 ? 6.448 -12.651 -11.231 1.00 98.00 169 SER A C 1
ATOM 1293 O O . SER A 1 169 ? 6.472 -12.102 -10.131 1.00 98.00 169 SER A O 1
ATOM 1295 N N . TYR A 1 170 ? 5.830 -12.122 -12.280 1.00 98.06 170 TYR A N 1
ATOM 1296 C CA . TYR A 1 170 ? 5.125 -10.844 -12.250 1.00 98.06 170 TYR A CA 1
ATOM 1297 C C . TYR A 1 170 ? 3.788 -10.947 -12.980 1.00 98.06 170 TYR A C 1
ATOM 1299 O O . TYR A 1 170 ? 3.578 -11.852 -13.791 1.00 98.06 170 TYR A O 1
ATOM 1307 N N . LYS A 1 171 ? 2.884 -10.013 -12.685 1.00 98.00 171 LYS A N 1
ATOM 1308 C CA . LYS A 1 171 ? 1.601 -9.878 -13.371 1.00 98.00 171 LYS A CA 1
ATOM 1309 C C . LYS A 1 171 ? 1.417 -8.431 -13.830 1.00 98.00 171 LYS A C 1
ATOM 1311 O O . LYS A 1 171 ? 1.182 -7.574 -12.980 1.00 98.00 171 LYS A O 1
ATOM 1316 N N . PRO A 1 172 ? 1.556 -8.160 -15.139 1.00 96.31 172 PRO A N 1
ATOM 1317 C CA . PRO A 1 172 ? 1.310 -6.842 -15.699 1.00 96.31 172 PRO A CA 1
ATOM 1318 C C . PRO A 1 172 ? -0.185 -6.565 -15.798 1.00 96.31 172 PRO A C 1
ATOM 1320 O O . PRO A 1 172 ? -0.963 -7.447 -16.167 1.00 96.31 172 PRO A O 1
ATOM 1323 N N . VAL A 1 173 ? -0.566 -5.340 -15.456 1.00 95.88 173 VAL A N 1
ATOM 1324 C CA . VAL A 1 173 ? -1.952 -4.877 -15.392 1.00 95.88 173 VAL A CA 1
ATOM 1325 C C . VAL A 1 173 ? -2.012 -3.481 -16.006 1.00 95.88 173 VAL A C 1
ATOM 1327 O O . VAL A 1 173 ? -1.168 -2.638 -15.692 1.00 95.88 173 VAL A O 1
ATOM 1330 N N . LYS A 1 174 ? -2.967 -3.253 -16.914 1.00 95.38 174 LYS A N 1
ATOM 1331 C CA . LYS A 1 174 ? -3.192 -1.932 -17.512 1.00 95.38 174 LYS A CA 1
ATOM 1332 C C . LYS A 1 174 ? -4.058 -1.073 -16.601 1.00 95.38 174 LYS A C 1
ATOM 1334 O O . LYS A 1 174 ? -4.793 -1.594 -15.765 1.00 95.38 174 LYS A O 1
ATOM 1339 N N . ASP A 1 175 ? -4.043 0.233 -16.808 1.00 94.31 175 ASP A N 1
ATOM 1340 C CA . ASP A 1 175 ? -4.987 1.114 -16.127 1.00 94.31 175 ASP A CA 1
ATOM 1341 C C . ASP A 1 175 ? -6.430 0.733 -16.479 1.00 94.31 175 ASP A C 1
ATOM 1343 O O . ASP A 1 175 ? -6.788 0.569 -17.647 1.00 94.31 175 ASP A O 1
ATOM 1347 N N . GLY A 1 176 ? -7.253 0.560 -15.443 1.00 93.25 176 GLY A N 1
ATOM 1348 C CA . GLY A 1 176 ? -8.634 0.083 -15.549 1.00 93.25 176 GLY A CA 1
ATOM 1349 C C . GLY A 1 176 ? -8.808 -1.435 -15.420 1.00 93.25 176 GLY A C 1
ATOM 1350 O O . GLY A 1 176 ? -9.926 -1.882 -15.164 1.00 93.25 176 GLY A O 1
ATOM 1351 N N . ASP A 1 177 ? -7.738 -2.228 -15.530 1.00 95.56 177 ASP A N 1
ATOM 1352 C CA . ASP A 1 177 ? -7.800 -3.659 -15.230 1.00 95.56 177 ASP A CA 1
ATOM 1353 C C . ASP A 1 177 ? -7.835 -3.890 -13.709 1.00 95.56 177 ASP A C 1
ATOM 1355 O O . ASP A 1 177 ? -7.229 -3.164 -12.919 1.00 95.56 177 ASP A O 1
ATOM 1359 N N . VAL A 1 178 ? -8.515 -4.959 -13.291 1.00 95.38 178 VAL A N 1
ATOM 1360 C CA . VAL A 1 178 ? -8.617 -5.362 -11.884 1.00 95.38 178 VAL A CA 1
ATOM 1361 C C . VAL A 1 178 ? -8.272 -6.835 -11.723 1.00 95.38 178 VAL A C 1
ATOM 1363 O O . VAL A 1 178 ? -8.645 -7.679 -12.541 1.00 95.38 178 VAL A O 1
ATOM 1366 N N . LEU A 1 179 ? -7.564 -7.159 -10.641 1.00 96.44 179 LEU A N 1
ATOM 1367 C CA . LEU A 1 179 ? -7.365 -8.534 -10.203 1.00 96.44 179 LEU A CA 1
ATOM 1368 C C . LEU A 1 179 ? -8.239 -8.794 -8.979 1.00 96.44 179 LEU A C 1
ATOM 1370 O O . LEU A 1 179 ? -8.104 -8.106 -7.972 1.00 96.44 179 LEU A O 1
ATOM 1374 N N . ILE A 1 180 ? -9.113 -9.793 -9.075 1.00 95.38 180 ILE A N 1
ATOM 1375 C CA . ILE A 1 180 ? -10.011 -10.200 -7.992 1.00 95.38 180 ILE A CA 1
ATOM 1376 C C . ILE A 1 180 ? -9.607 -11.602 -7.544 1.00 95.38 180 ILE A C 1
ATOM 1378 O O . ILE A 1 180 ? -9.385 -12.484 -8.378 1.00 95.38 180 ILE A O 1
ATOM 1382 N N . TYR A 1 181 ? -9.495 -11.778 -6.232 1.00 90.88 181 TYR A N 1
ATOM 1383 C CA . TYR A 1 181 ? -9.180 -13.039 -5.571 1.00 90.88 181 TYR A CA 1
ATOM 1384 C C . TYR A 1 181 ? -10.198 -13.255 -4.448 1.00 90.88 181 TYR A C 1
ATOM 1386 O O . TYR A 1 181 ? -10.538 -12.298 -3.752 1.00 90.88 181 TYR A O 1
ATOM 1394 N N . GLU A 1 182 ? -10.676 -14.491 -4.310 1.00 82.88 182 GLU A N 1
ATOM 1395 C CA . GLU A 1 182 ? -11.635 -14.948 -3.292 1.00 82.88 182 GLU A CA 1
ATOM 1396 C C . GLU A 1 182 ? -11.006 -16.036 -2.417 1.00 82.88 182 GLU A C 1
ATOM 1398 O O . GLU A 1 182 ? -10.229 -16.855 -2.971 1.00 82.88 182 GLU A O 1
#

Organism: NCBI:txid1481894

Secondary structure (DSSP, 8-state):
-EEE-GGG--TT--HHHHHHHHHHHHHHHHHTT---EE--GGGGSSS-HHHHHHHHHTSSEEEE--S-HHHHHHHHHHHTHHHHHHHHTT-TTPEEEE-THHHHTTBSBSGGGTTTS-TT---STT--S---B----BSSEEETTTTSSSTTHHHHHHHHHHHHHHT--EEE--TT------

InterPro domains:
  IPR005320 Peptidase S51 [PF03575] (25-160)
  IPR029062 Class I glutamine amidotransferase-like [G3DSA:3.40.50.880] (1-182)
  IPR029062 Class I glutamine amidotransferase-like [SSF52317] (23-148)

pLDDT: mean 96.18, std 2.82, range [82.88, 98.75]

Radius of gyration: 15.66 Å; Cα contacts (8 Å, |Δi|>4): 322; chains: 1; bounding box: 39×36×43 Å

Foldseek 3Di:
DEEELQLQLFLDHDPVVSVVQVVVVCVVCVVVVDDYDYDYLVVQLPPDLVVVVVVLVVDQEYEYEAHALQRVVVSCVSNVVLVVVVVCVPPPRYDYHYDHSSVQLCAQFNPLVVQLHPQQRDNDPPDRGTDGGGSHNDQAGEQEQDVEPDPCNVSSVVSVVVCVVVVGHHDYDHVPDDDDDD

Nearest PDB structures (foldseek):
  6iru-assembly2_B  TM=8.575E-01  e=6.528E-10  Deinococcus radiodurans R1 = ATCC 13939 = DSM 20539
  6iru-assembly1_A  TM=8.366E-01  e=4.131E-10  Deinococcus radiodurans R1 = ATCC 13939 = DSM 20539
  7c9b-assembly1_A-2  TM=7.369E-01  e=2.807E-06  Xenopus laevis
  3en0-assembly1_B  TM=6.323E-01  e=9.573E-05  Synechocystis sp. PCC 6803
  7uqw-assembly1_A  TM=6.050E-01  e=2.239E-04  Synechocystis sp. PCC 6803

Sequence (182 aa):
MGYIPNATDFTVADLEQVKSHRVSDVEDLEKLGLAVKVVDLKQYFDSDPKELEGLVSSLSGLWVSGGNVFILRQAMMLSGLDQLIIEKSKDPVFVYGGYSAGCCVLSKSLKSYQYASDANDTPYSGISTANWDGLGLINFAFMPHFQSDHSESEAIDKEIAYCNANGISYKPVKDGDVLIYE

Solvent-accessible surface area (backbone atoms only — not comparable to full-atom values): 10021 Å² total; per-residue (Å²): 61,33,35,33,57,52,16,53,59,50,74,85,54,59,65,66,59,49,50,50,53,52,50,51,57,50,50,56,44,41,75,73,71,44,66,75,41,81,45,65,44,80,77,35,51,85,48,67,63,64,58,56,51,53,50,55,70,73,37,58,26,40,37,27,37,42,56,29,36,42,37,31,52,49,43,26,60,51,31,48,49,54,59,52,51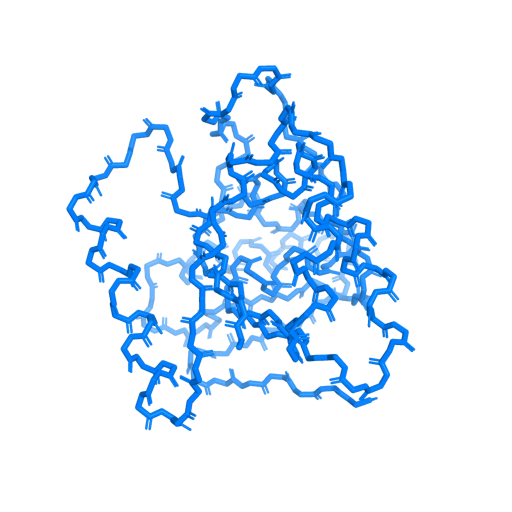,63,59,42,72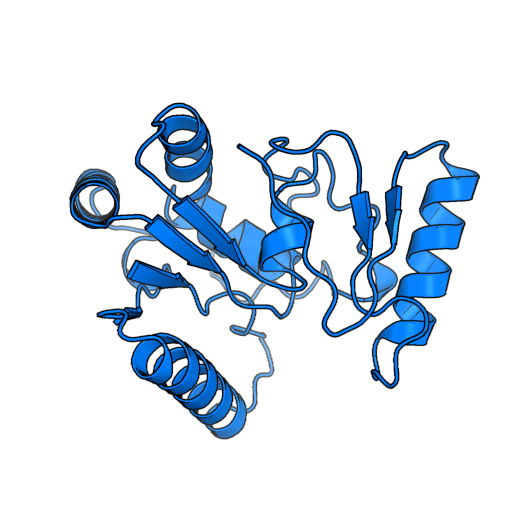,75,38,94,77,47,44,84,46,53,38,55,24,36,46,34,38,33,5,48,50,42,73,55,46,61,65,70,20,63,53,81,51,57,63,50,90,95,48,89,70,61,74,52,64,34,71,49,79,37,94,36,40,55,36,51,35,36,95,34,103,45,93,49,23,72,27,39,54,51,23,52,51,49,23,65,76,68,75,47,56,64,47,77,34,37,75,90,62,83,90,86,88,133

Mean predicted aligned error: 2.77 Å